Protein AF-A0AAJ0FFV6-F1 (afdb_monomer)

Radius of gyration: 34.94 Å; Cα contacts (8 Å, |Δi|>4): 307; chains: 1; bounding box: 52×128×94 Å

Nearest PDB structures (foldseek):
  6bt2-assembly1_A  TM=4.883E-01  e=3.337E+00  Homo sapiens
  6bt1-assembly1_A  TM=4.746E-01  e=3.337E+00  Homo sapiens
  3a57-assembly1_A  TM=1.902E-01  e=1.707E+00  Vibrio parahaemolyticus

Secondary structure (DSSP, 8-state):
---------PPPP-PPPTTSTTSS----------TT----PPPPPPP---------TT-----HHHHHHTT----PPP-----------------------------PPPPP--PPPPPPPPPTT-SSTT--SSEEEEEESSHHHHHHHHHHHHHTT-EEEEEEEEEEEEEEE------SSSS---EEEEEEE-SS---SSPPEEEEESPPTTSHHHHHHHTTSS-S-SSSSPPTTPPEEEEEEEEEEE-TTSTTSEEEEEEEEEE--HHHHHHHHHHHHT-

Solvent-accessible surface area (backbone atoms only — not comparable to full-atom values): 18927 Å² total; per-residue (Å²): 134,86,83,90,82,89,82,84,82,81,77,79,85,84,74,78,64,79,86,69,69,79,79,79,88,77,78,94,75,83,86,87,79,73,93,76,76,74,78,86,73,85,83,81,82,84,90,79,91,81,93,81,83,84,81,77,88,83,74,81,79,77,67,63,64,66,59,50,55,75,73,63,71,77,91,71,87,91,77,88,85,88,85,92,85,86,89,85,87,89,82,94,79,83,88,81,83,78,80,77,75,78,82,73,76,76,86,72,79,85,72,81,80,82,77,70,81,79,79,78,79,60,56,82,83,47,91,52,85,93,56,59,53,54,61,46,82,42,83,27,65,40,58,67,54,45,53,54,48,44,53,51,29,63,75,67,74,42,49,53,41,32,40,35,39,28,21,39,73,46,37,47,65,67,83,81,78,72,74,100,63,91,84,75,74,46,44,35,42,39,32,40,38,37,64,75,48,94,64,82,81,61,49,42,32,40,36,66,62,60,48,88,88,31,72,61,34,61,37,44,53,69,53,54,55,72,44,76,79,88,73,100,59,62,76,74,55,54,46,43,28,46,34,35,28,34,77,39,84,26,90,86,35,95,81,42,38,31,33,44,37,78,44,43,31,76,54,55,70,67,61,50,52,53,50,47,25,70,75,60,75,101

Structure (mmCIF, N/CA/C/O backbone):
data_AF-A0AAJ0FFV6-F1
#
_entry.id   AF-A0AAJ0FFV6-F1
#
loop_
_atom_site.group_PDB
_atom_site.id
_atom_site.type_symbol
_atom_site.label_atom_id
_atom_site.label_alt_id
_atom_site.label_comp_id
_atom_site.label_asym_id
_atom_site.label_entity_id
_atom_site.label_seq_id
_atom_site.pdbx_PDB_ins_code
_atom_site.Cartn_x
_atom_site.Cartn_y
_atom_site.Cartn_z
_atom_site.occupancy
_atom_site.B_iso_or_equiv
_atom_site.auth_seq_id
_atom_site.auth_comp_id
_atom_site.auth_asym_id
_atom_site.auth_atom_id
_atom_site.pdbx_PDB_model_num
ATOM 1 N N . MET A 1 1 ? -27.196 52.868 27.472 1.00 36.22 1 MET A N 1
ATOM 2 C CA . MET A 1 1 ? -27.791 53.551 26.305 1.00 36.22 1 MET A CA 1
ATOM 3 C C . MET A 1 1 ? -26.760 53.558 25.189 1.00 36.22 1 MET A C 1
ATOM 5 O O . MET A 1 1 ? -25.644 53.947 25.492 1.00 36.22 1 MET A O 1
ATOM 9 N N . ALA A 1 2 ? -27.173 53.157 23.976 1.00 36.78 2 ALA A N 1
ATOM 10 C CA . ALA A 1 2 ? -26.480 53.260 22.672 1.00 36.78 2 ALA A CA 1
ATOM 11 C C . ALA A 1 2 ? -25.144 52.478 22.535 1.00 36.78 2 ALA A C 1
ATOM 13 O O . ALA A 1 2 ? -24.255 52.661 23.351 1.00 36.78 2 ALA A O 1
ATOM 14 N N . ALA A 1 3 ? -24.971 51.464 21.674 1.00 41.91 3 ALA A N 1
ATOM 15 C CA . ALA A 1 3 ? -25.155 51.292 20.216 1.00 41.91 3 ALA A CA 1
ATOM 16 C C . ALA A 1 3 ? -23.869 51.565 19.399 1.00 41.91 3 ALA A C 1
ATOM 18 O O . ALA A 1 3 ? -23.240 52.597 19.605 1.00 41.91 3 ALA A O 1
ATOM 19 N N . LEU A 1 4 ? -23.619 50.670 18.419 1.00 40.38 4 LEU A N 1
ATOM 20 C CA . LEU A 1 4 ? -22.735 50.779 17.231 1.00 40.38 4 LEU A CA 1
ATOM 21 C C . LEU A 1 4 ? -21.218 50.582 17.510 1.00 40.38 4 LEU A C 1
ATOM 23 O O . LEU A 1 4 ? -20.704 51.109 18.483 1.00 40.38 4 LEU A O 1
ATOM 27 N N . LEU A 1 5 ? -20.423 49.809 16.751 1.00 43.31 5 LEU A N 1
ATOM 28 C CA . LEU A 1 5 ? -20.412 49.519 15.308 1.00 43.31 5 LEU A CA 1
ATOM 29 C C . LEU A 1 5 ? -19.838 48.119 14.987 1.00 43.31 5 LEU A C 1
ATOM 31 O O . LEU A 1 5 ? -18.858 47.689 15.595 1.00 43.31 5 LEU A O 1
ATOM 35 N N . ASP A 1 6 ? -20.418 47.485 13.965 1.00 46.28 6 ASP A N 1
ATOM 36 C CA . ASP A 1 6 ? -19.820 46.423 13.146 1.00 46.28 6 ASP A CA 1
ATOM 37 C C . ASP A 1 6 ? -18.570 46.939 12.416 1.00 46.28 6 ASP A C 1
ATOM 39 O O . ASP A 1 6 ? -18.591 48.024 11.831 1.00 46.28 6 ASP A O 1
ATOM 43 N N . ALA A 1 7 ? -17.509 46.130 12.378 1.00 45.22 7 ALA A N 1
ATOM 44 C CA . ALA A 1 7 ? -16.364 46.335 11.496 1.00 45.22 7 ALA A CA 1
ATOM 45 C C . ALA A 1 7 ? -16.270 45.160 10.514 1.00 45.22 7 ALA A C 1
ATOM 47 O O . ALA A 1 7 ? -15.667 44.124 10.796 1.00 45.22 7 ALA A O 1
ATOM 48 N N . VAL A 1 8 ? -16.891 45.342 9.349 1.00 46.97 8 VAL A N 1
ATOM 49 C CA . VAL A 1 8 ? -16.657 44.531 8.153 1.00 46.97 8 VAL A CA 1
ATOM 50 C C . VAL A 1 8 ? -15.272 44.894 7.622 1.00 46.97 8 VAL A C 1
ATOM 52 O O . VAL A 1 8 ? -15.046 46.011 7.163 1.00 46.97 8 VAL A O 1
ATOM 55 N N . VAL A 1 9 ? -14.328 43.959 7.707 1.00 47.91 9 VAL A N 1
ATOM 56 C CA . VAL A 1 9 ? -13.035 44.065 7.023 1.00 47.91 9 VAL A CA 1
ATOM 57 C C . VAL A 1 9 ? -13.236 43.583 5.589 1.00 47.91 9 VAL A C 1
ATOM 59 O O . VAL A 1 9 ? -13.283 42.384 5.318 1.00 47.91 9 VAL A O 1
ATOM 62 N N . GLU A 1 10 ? -13.404 44.536 4.680 1.00 44.56 10 GLU A N 1
ATOM 63 C CA . GLU A 1 10 ? -13.436 44.320 3.236 1.00 44.56 10 GLU A CA 1
ATOM 64 C C . GLU A 1 10 ? -12.000 44.096 2.731 1.00 44.56 10 GLU A C 1
ATOM 66 O O . GLU A 1 10 ? -11.121 44.945 2.894 1.00 44.56 10 GLU A O 1
ATOM 71 N N . ALA A 1 11 ? -11.734 42.911 2.177 1.00 54.72 11 ALA A N 1
ATOM 72 C CA . ALA A 1 11 ? -10.444 42.578 1.582 1.00 54.72 11 ALA A CA 1
ATOM 73 C C . ALA A 1 11 ? -10.334 43.196 0.172 1.00 54.72 11 ALA A C 1
ATOM 75 O O . ALA A 1 11 ? -11.304 43.141 -0.586 1.00 54.72 11 ALA A O 1
ATOM 76 N N . PRO A 1 12 ? -9.174 43.759 -0.216 1.00 58.06 12 PRO A N 1
ATOM 77 C CA . PRO A 1 12 ? -9.021 44.424 -1.507 1.00 58.06 12 PRO A CA 1
ATOM 78 C C . PRO A 1 12 ? -9.099 43.431 -2.683 1.00 58.06 12 PRO A C 1
ATOM 80 O O . PRO A 1 12 ? -8.710 42.267 -2.537 1.00 58.06 12 PRO A O 1
ATOM 83 N N . PRO A 1 13 ? -9.558 43.876 -3.870 1.00 55.75 13 PRO A N 1
ATOM 84 C CA . PRO A 1 13 ? -9.675 43.017 -5.040 1.00 55.75 13 PRO A CA 1
ATOM 85 C C . PRO A 1 13 ? -8.299 42.504 -5.484 1.00 55.75 13 PRO A C 1
ATOM 87 O O . PRO A 1 13 ? -7.373 43.271 -5.751 1.00 55.75 13 PRO A O 1
ATOM 90 N N . LEU A 1 14 ? -8.181 41.178 -5.571 1.00 58.81 14 LEU A N 1
ATOM 91 C CA . LEU A 1 14 ? -7.011 40.469 -6.083 1.00 58.81 14 LEU A CA 1
ATOM 92 C C . LEU A 1 14 ? -6.904 40.698 -7.595 1.00 58.81 14 LEU A C 1
ATOM 94 O O . LEU A 1 14 ? -7.506 39.978 -8.389 1.00 58.81 14 LEU A O 1
ATOM 98 N N . VAL A 1 15 ? -6.135 41.707 -7.999 1.00 67.62 15 VAL A N 1
ATOM 99 C CA . VAL A 1 15 ? -5.723 41.862 -9.398 1.00 67.62 15 VAL A CA 1
ATOM 100 C C . VAL A 1 15 ? -4.662 40.794 -9.696 1.00 67.62 15 VAL A C 1
ATOM 102 O O . VAL A 1 15 ? -3.647 40.745 -8.994 1.00 67.62 15 VAL A O 1
ATOM 105 N N . PRO A 1 16 ? -4.865 39.913 -10.693 1.00 64.06 16 PRO A N 1
ATOM 106 C CA . PRO A 1 16 ? -3.871 38.910 -11.041 1.00 64.06 16 PRO A CA 1
ATOM 107 C C . PRO A 1 16 ? -2.622 39.564 -11.662 1.00 64.06 16 PRO A C 1
ATOM 109 O O . PRO A 1 16 ? -2.721 40.603 -12.318 1.00 64.06 16 PRO A O 1
ATOM 112 N N . PRO A 1 17 ? -1.433 38.963 -11.475 1.00 54.38 17 PRO A N 1
ATOM 113 C CA . PRO A 1 17 ? -0.184 39.476 -12.030 1.00 54.38 17 PRO A CA 1
ATOM 114 C C . PRO A 1 17 ? -0.240 39.568 -13.564 1.00 54.38 17 PRO A C 1
ATOM 116 O O . PRO A 1 17 ? -0.868 38.746 -14.232 1.00 54.38 17 PRO A O 1
ATOM 119 N N . SER A 1 18 ? 0.463 40.551 -14.136 1.00 56.22 18 SER A N 1
ATOM 120 C CA . SER A 1 18 ? 0.471 40.887 -15.574 1.00 56.22 18 SER A CA 1
ATOM 121 C C . SER A 1 18 ? 0.926 39.755 -16.509 1.00 56.22 18 SER A C 1
ATOM 123 O O . SER A 1 18 ? 0.727 39.837 -17.720 1.00 56.22 18 SER A O 1
ATOM 125 N N . SER A 1 19 ? 1.471 38.667 -15.965 1.00 54.62 19 SER A N 1
ATOM 126 C CA . SER A 1 19 ? 1.752 37.418 -16.677 1.00 54.62 19 SER A CA 1
ATOM 127 C C . SER A 1 19 ? 0.495 36.623 -17.069 1.00 54.62 19 SER A C 1
ATOM 129 O O . SER A 1 19 ? 0.595 35.731 -17.906 1.00 54.62 19 SER A O 1
ATOM 131 N N . VAL A 1 20 ? -0.680 36.953 -16.516 1.00 51.28 20 VAL A N 1
ATOM 132 C CA . VAL A 1 20 ? -1.973 36.291 -16.794 1.00 51.28 20 VAL A CA 1
ATOM 133 C C . VAL A 1 20 ? -2.772 36.997 -17.904 1.00 51.28 20 VAL A C 1
ATOM 135 O O . VAL A 1 20 ? -3.642 36.389 -18.517 1.00 51.28 20 VAL A O 1
ATOM 138 N N . ILE A 1 21 ? -2.456 38.254 -18.237 1.00 52.81 21 ILE A N 1
ATOM 139 C CA . ILE A 1 21 ? -3.249 39.071 -19.184 1.00 52.81 21 ILE A CA 1
ATOM 140 C C . ILE A 1 21 ? -2.816 38.854 -20.651 1.00 52.81 21 ILE A C 1
ATOM 142 O O . ILE A 1 21 ? -3.415 39.393 -21.571 1.00 52.81 21 ILE A O 1
ATOM 146 N N . ARG A 1 22 ? -1.808 38.015 -20.924 1.00 52.00 22 ARG A N 1
ATOM 147 C CA . ARG A 1 22 ? -1.267 37.838 -22.288 1.00 52.00 22 ARG A CA 1
ATOM 148 C C . ARG A 1 22 ? -1.815 36.645 -23.079 1.00 52.00 22 ARG A C 1
ATOM 150 O O . ARG A 1 22 ? -1.206 36.263 -24.072 1.00 52.00 22 ARG A O 1
ATOM 157 N N . GLY A 1 23 ? -2.927 36.053 -22.642 1.00 49.34 23 GLY A N 1
ATOM 158 C CA . GLY A 1 23 ? -3.487 34.833 -23.244 1.00 49.34 23 GLY A CA 1
ATOM 159 C C . GLY A 1 23 ? -4.888 34.950 -23.847 1.00 49.34 23 GLY A C 1
ATOM 160 O O . GLY A 1 23 ? -5.379 33.960 -24.376 1.00 49.34 23 GLY A O 1
ATOM 161 N N . MET A 1 24 ? -5.536 36.112 -23.786 1.00 49.69 24 MET A N 1
ATOM 162 C CA . MET A 1 24 ? -6.860 36.319 -24.375 1.00 49.69 24 MET A CA 1
ATOM 163 C C . MET A 1 24 ? -6.853 37.638 -25.125 1.00 49.69 24 MET A C 1
ATOM 165 O O . MET A 1 24 ? -7.179 38.649 -24.532 1.00 49.69 24 MET A O 1
ATOM 169 N N . ASP A 1 25 ? -6.399 37.606 -26.375 1.00 50.00 25 ASP A N 1
ATOM 170 C CA . ASP A 1 25 ? -6.764 38.550 -27.440 1.00 50.00 25 ASP A CA 1
ATOM 171 C C . ASP A 1 25 ? -6.115 38.066 -28.742 1.00 50.00 25 ASP A C 1
ATOM 173 O O . ASP A 1 25 ? -5.165 38.656 -29.242 1.00 50.00 25 ASP A O 1
ATOM 177 N N . CYS A 1 26 ? -6.599 36.947 -29.281 1.00 45.81 26 CYS A N 1
ATOM 178 C CA . CYS A 1 26 ? -6.413 36.606 -30.691 1.00 45.81 26 CYS A CA 1
ATOM 179 C C . CYS A 1 26 ? -7.679 35.897 -31.159 1.00 45.81 26 CYS A C 1
ATOM 181 O O . CYS A 1 26 ? -7.970 34.771 -30.755 1.00 45.81 26 CYS A O 1
ATOM 183 N N . GLY A 1 27 ? -8.463 36.626 -31.947 1.00 41.72 27 GLY A N 1
ATOM 184 C CA . GLY A 1 27 ? -9.705 36.161 -32.529 1.00 41.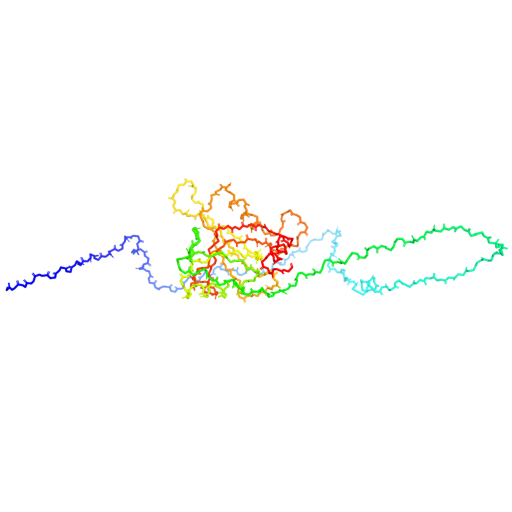72 27 GLY A CA 1
ATOM 185 C C . GLY A 1 27 ? -9.520 34.966 -33.459 1.00 41.72 27 GLY A C 1
ATOM 186 O O . GLY A 1 27 ? -8.443 34.700 -33.988 1.00 41.72 27 GLY A O 1
ATOM 187 N N . SER A 1 28 ? -10.640 34.275 -33.641 1.00 51.69 28 SER A N 1
ATOM 188 C CA . SER A 1 28 ? -10.910 33.314 -34.703 1.00 51.69 28 SER A CA 1
ATOM 189 C C . SER A 1 28 ? -10.296 33.751 -36.037 1.00 51.69 28 SER A C 1
ATOM 191 O O . SER A 1 28 ? -10.617 34.822 -36.552 1.00 51.69 28 SER A O 1
ATOM 193 N N . SER A 1 29 ? -9.445 32.914 -36.619 1.00 46.34 29 SER A N 1
ATOM 194 C CA . SER A 1 29 ? -9.204 32.907 -38.060 1.00 46.34 29 SER A CA 1
ATOM 195 C C . SER A 1 29 ? -8.995 31.469 -38.499 1.00 46.34 29 SER A C 1
ATOM 197 O O . SER A 1 29 ? -8.080 30.781 -38.045 1.00 46.34 29 SER A O 1
ATOM 199 N N . ASP A 1 30 ? -9.935 31.041 -39.328 1.00 53.69 30 ASP A N 1
ATOM 200 C CA . ASP A 1 30 ? -9.916 29.829 -40.119 1.00 53.69 30 ASP A CA 1
ATOM 201 C C . ASP A 1 30 ? -8.683 29.778 -41.043 1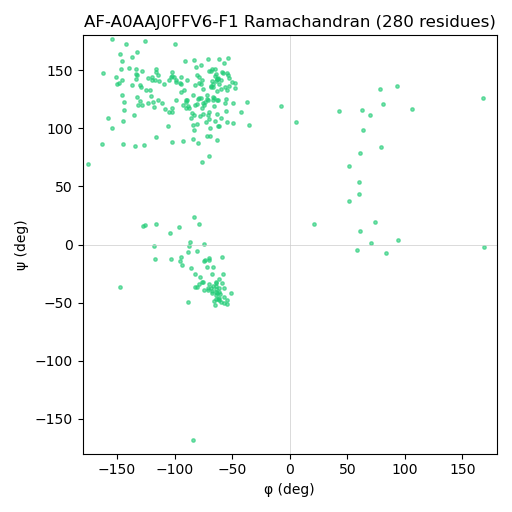.00 53.69 30 ASP A C 1
ATOM 203 O O . ASP A 1 30 ? -8.133 30.805 -41.435 1.00 53.69 30 ASP A O 1
ATOM 207 N N . GLU A 1 31 ? -8.310 28.552 -41.413 1.00 54.72 31 GLU A N 1
ATOM 208 C CA . GLU A 1 31 ? -7.547 28.202 -42.620 1.00 54.72 31 GLU A CA 1
ATOM 209 C C . GLU A 1 31 ? -6.107 28.725 -42.769 1.00 54.72 31 GLU A C 1
ATOM 211 O O . GLU A 1 31 ? -5.835 29.769 -43.356 1.00 54.72 31 GLU A O 1
ATOM 216 N N . ILE A 1 32 ? -5.143 27.861 -42.431 1.00 55.12 32 ILE A N 1
ATOM 217 C CA . ILE A 1 32 ? -3.887 27.772 -43.191 1.00 55.12 32 ILE A CA 1
ATOM 218 C C . ILE A 1 32 ? -3.700 26.308 -43.595 1.00 55.12 32 ILE A C 1
ATOM 220 O O . ILE A 1 32 ? -3.083 25.505 -42.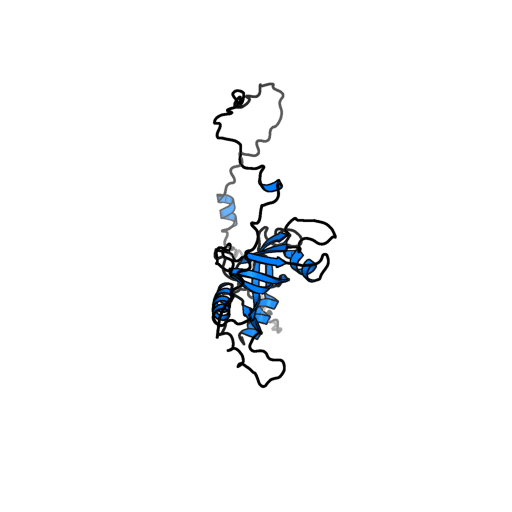897 1.00 55.12 32 ILE A O 1
ATOM 224 N N . PHE A 1 33 ? -4.317 25.958 -44.722 1.00 57.22 33 PHE A N 1
ATOM 225 C CA . PHE A 1 33 ? -4.048 24.737 -45.474 1.00 57.22 33 PHE A CA 1
ATOM 226 C C . PHE A 1 33 ? -2.780 24.970 -46.309 1.00 57.22 33 PHE A C 1
ATOM 228 O O . PHE A 1 33 ? -2.717 25.950 -47.049 1.00 57.22 33 PHE A O 1
ATOM 235 N N . ASP A 1 34 ? -1.767 24.109 -46.183 1.00 63.53 34 ASP A N 1
ATOM 236 C CA . ASP A 1 34 ? -0.539 24.185 -46.987 1.00 63.53 34 ASP A CA 1
ATOM 237 C C . ASP A 1 34 ? -0.760 23.497 -48.351 1.00 63.53 34 ASP A C 1
ATOM 239 O O . ASP A 1 34 ? -0.894 22.269 -48.405 1.00 63.53 34 ASP A O 1
ATOM 243 N N . PRO A 1 35 ? -0.796 24.242 -49.474 1.00 59.75 35 PRO A N 1
ATOM 244 C CA . PRO A 1 35 ? -1.038 23.674 -50.796 1.00 59.75 35 PRO A CA 1
ATOM 245 C C . PRO A 1 35 ? 0.168 22.908 -51.375 1.00 59.75 35 PRO A C 1
ATOM 247 O O . PRO A 1 35 ? 0.067 22.383 -52.483 1.00 59.75 35 PRO A O 1
ATOM 250 N N . ASN A 1 36 ? 1.302 22.813 -50.665 1.00 54.94 36 ASN A N 1
ATOM 251 C CA . ASN A 1 36 ? 2.505 22.117 -51.138 1.00 54.94 36 ASN A CA 1
ATOM 252 C C . ASN A 1 36 ? 2.753 20.745 -50.497 1.00 54.94 36 ASN A C 1
ATOM 254 O O . ASN A 1 36 ? 3.797 20.137 -50.757 1.00 54.94 36 ASN A O 1
ATOM 258 N N . LEU A 1 37 ? 1.797 20.195 -49.741 1.00 56.31 37 LEU A N 1
ATOM 259 C CA . LEU A 1 37 ? 1.839 18.798 -49.300 1.00 56.31 37 LEU A CA 1
ATOM 260 C C . LEU A 1 37 ? 1.600 17.854 -50.491 1.00 56.31 37 LEU A C 1
ATOM 262 O O . LEU A 1 37 ? 0.530 17.279 -50.683 1.00 56.31 37 LEU A O 1
ATOM 266 N N . ARG A 1 38 ? 2.631 17.694 -51.327 1.00 51.81 38 ARG A N 1
ATOM 267 C CA . ARG A 1 38 ? 2.700 16.655 -52.353 1.00 51.81 38 ARG A CA 1
ATOM 268 C C . ARG A 1 38 ? 2.733 15.298 -51.656 1.00 51.81 38 ARG A C 1
ATOM 270 O O . ARG A 1 38 ? 3.750 14.917 -51.083 1.00 51.81 38 ARG A O 1
ATOM 277 N N . GLY A 1 39 ? 1.617 14.576 -51.720 1.00 45.47 39 GLY A N 1
ATOM 278 C CA . GLY A 1 39 ? 1.532 13.188 -51.280 1.00 45.47 39 GLY A CA 1
ATOM 279 C C . GLY A 1 39 ? 2.580 12.325 -51.985 1.00 45.47 39 GLY A C 1
ATOM 280 O O . GLY A 1 39 ? 2.662 12.298 -53.214 1.00 45.47 39 GLY A O 1
ATOM 281 N N . SER A 1 40 ? 3.399 11.624 -51.209 1.00 44.91 40 SER A N 1
ATOM 282 C CA . SER A 1 40 ? 4.353 10.642 -51.711 1.00 44.91 40 SER A CA 1
ATOM 283 C C . SER A 1 40 ? 3.592 9.418 -52.229 1.00 44.91 40 SER A C 1
ATOM 285 O O . SER A 1 40 ? 3.047 8.635 -51.458 1.00 44.91 40 SER A O 1
ATOM 287 N N . SER A 1 41 ? 3.556 9.253 -53.552 1.00 48.56 41 SER A N 1
ATOM 288 C CA . SER A 1 41 ? 3.223 7.978 -54.200 1.00 48.56 41 SER A CA 1
ATOM 289 C C . SER A 1 41 ? 4.455 7.058 -54.229 1.00 48.56 41 SER A C 1
ATOM 291 O O . SER A 1 41 ? 5.584 7.556 -54.216 1.00 48.56 41 SER A O 1
ATOM 293 N N . PRO A 1 42 ? 4.269 5.726 -54.244 1.00 43.25 42 PRO A N 1
ATOM 294 C CA . PRO A 1 42 ? 5.338 4.767 -53.990 1.00 43.25 42 PRO A CA 1
ATOM 295 C C . PRO A 1 42 ? 6.324 4.714 -55.162 1.00 43.25 42 PRO A C 1
ATOM 297 O O . PRO A 1 42 ? 5.936 4.552 -56.321 1.00 43.25 42 PRO A O 1
ATOM 300 N N . ASN A 1 43 ? 7.613 4.847 -54.851 1.00 36.09 43 ASN A N 1
ATOM 301 C CA . ASN A 1 43 ? 8.689 4.742 -55.829 1.00 36.09 43 ASN A CA 1
ATOM 302 C C . ASN A 1 43 ? 8.758 3.316 -56.394 1.00 36.09 43 ASN A C 1
ATOM 304 O O . ASN A 1 43 ? 9.020 2.359 -55.668 1.00 36.09 43 ASN A O 1
ATOM 308 N N . LYS A 1 44 ? 8.565 3.196 -57.710 1.00 42.03 44 LYS A N 1
ATOM 309 C CA . LYS A 1 44 ? 9.009 2.049 -58.507 1.00 42.03 44 LYS A CA 1
ATOM 310 C C . LYS A 1 44 ? 10.522 2.160 -58.704 1.00 42.03 44 LYS A C 1
ATOM 312 O O . LYS A 1 44 ? 10.995 3.149 -59.260 1.00 42.03 44 LYS A O 1
ATOM 317 N N . SER A 1 45 ? 11.265 1.152 -58.267 1.00 44.56 45 SER A N 1
ATOM 318 C CA . SER A 1 45 ? 12.704 1.028 -58.519 1.00 44.56 45 SER A CA 1
ATOM 319 C C . SER A 1 45 ? 12.967 0.564 -59.960 1.00 44.56 45 SER A C 1
ATOM 321 O O . SER A 1 45 ? 12.227 -0.289 -60.456 1.00 44.56 45 SER A O 1
ATOM 323 N N . PRO A 1 46 ? 14.009 1.074 -60.638 1.00 44.75 46 PRO A N 1
ATOM 324 C CA . PRO A 1 46 ? 14.400 0.609 -61.960 1.00 44.75 46 PRO A CA 1
ATOM 325 C C . PRO A 1 46 ? 15.232 -0.676 -61.885 1.00 44.75 46 PRO A C 1
ATOM 327 O O . PRO A 1 46 ? 16.032 -0.891 -60.976 1.00 44.75 46 PRO A O 1
ATOM 330 N N . THR A 1 47 ? 15.035 -1.511 -62.897 1.00 37.53 47 THR A N 1
ATOM 331 C CA . THR A 1 47 ? 15.759 -2.745 -63.182 1.00 37.53 47 THR A CA 1
ATOM 332 C C . THR A 1 47 ? 17.179 -2.437 -63.668 1.00 37.53 47 THR A C 1
ATOM 334 O O . THR A 1 47 ? 17.353 -1.764 -64.683 1.00 37.53 47 THR A O 1
ATOM 337 N N . SER A 1 48 ? 18.194 -2.995 -63.012 1.00 37.41 48 SER A N 1
ATOM 338 C CA . SER A 1 48 ? 19.487 -3.297 -63.634 1.00 37.41 48 SER A CA 1
ATOM 339 C C . SER A 1 48 ? 20.031 -4.602 -63.054 1.00 37.41 48 SER A C 1
ATOM 341 O O . SER A 1 48 ? 20.131 -4.797 -61.845 1.00 37.41 48 SER A O 1
ATOM 343 N N . ALA A 1 49 ? 20.278 -5.545 -63.957 1.00 39.47 49 ALA A N 1
ATOM 344 C CA . ALA A 1 49 ? 20.687 -6.907 -63.671 1.00 39.47 49 ALA A CA 1
ATOM 345 C C . ALA A 1 49 ? 22.160 -6.973 -63.254 1.00 39.47 49 ALA A C 1
ATOM 347 O O . ALA A 1 49 ? 22.996 -6.414 -63.955 1.00 39.47 49 ALA A O 1
ATOM 348 N N . LEU A 1 50 ? 22.448 -7.711 -62.174 1.00 37.88 50 LEU A N 1
ATOM 349 C CA . LEU A 1 50 ? 23.6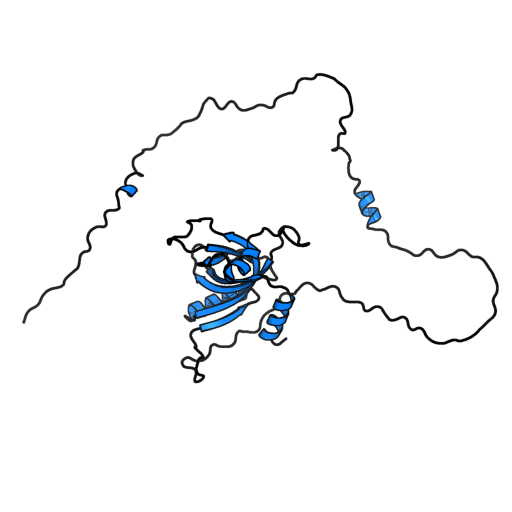64 -8.509 -61.950 1.00 37.88 50 LEU A CA 1
ATOM 350 C C . LEU A 1 50 ? 23.402 -9.519 -60.804 1.00 37.88 50 LEU A C 1
ATOM 352 O O . LEU A 1 50 ? 23.578 -9.249 -59.625 1.00 37.88 50 LEU A O 1
ATOM 356 N N . GLN A 1 51 ? 22.859 -10.663 -61.211 1.00 40.69 51 GLN A N 1
ATOM 357 C CA . GLN A 1 51 ? 23.052 -12.040 -60.733 1.00 40.69 51 GLN A CA 1
ATOM 358 C C . GLN A 1 51 ? 23.943 -12.281 -59.483 1.00 40.69 51 GLN A C 1
ATOM 360 O O . GLN A 1 51 ? 25.165 -12.297 -59.600 1.00 40.69 51 GLN A O 1
ATOM 365 N N . ASN A 1 52 ? 23.341 -12.579 -58.318 1.00 37.66 52 ASN A N 1
ATOM 366 C CA . ASN A 1 52 ? 23.403 -13.901 -57.651 1.00 37.66 52 ASN A CA 1
ATOM 367 C C . ASN A 1 52 ? 22.874 -13.889 -56.196 1.00 37.66 52 ASN A C 1
ATOM 369 O O . ASN A 1 52 ? 23.374 -13.160 -55.349 1.00 37.66 52 ASN A O 1
ATOM 373 N N . GLN A 1 53 ? 21.920 -14.798 -55.951 1.00 43.66 53 GLN A N 1
ATOM 374 C CA . GLN A 1 53 ? 21.435 -15.340 -54.669 1.00 43.66 53 GLN A CA 1
ATOM 375 C C . GLN A 1 53 ? 20.826 -14.350 -53.665 1.00 43.66 53 GLN A C 1
ATOM 377 O O . GLN A 1 53 ? 21.417 -14.010 -52.644 1.00 43.66 53 GLN A O 1
ATOM 382 N N . ASN A 1 54 ? 19.572 -13.976 -53.927 1.00 39.28 54 ASN A N 1
ATOM 383 C CA . ASN A 1 54 ? 18.656 -13.543 -52.879 1.00 39.28 54 ASN A CA 1
ATOM 384 C C . ASN A 1 54 ? 18.004 -14.811 -52.302 1.00 39.28 54 ASN A C 1
ATOM 386 O O . ASN A 1 54 ? 17.257 -15.485 -53.008 1.00 39.28 54 ASN A O 1
ATOM 390 N N . VAL A 1 55 ? 18.361 -15.184 -51.073 1.00 51.38 55 VAL A N 1
ATOM 391 C CA . VAL A 1 55 ? 17.619 -16.184 -50.294 1.00 51.38 55 VAL A CA 1
ATOM 392 C C . VAL A 1 55 ? 16.330 -15.508 -49.848 1.00 51.38 55 VAL A C 1
ATOM 394 O O . VAL A 1 55 ? 16.352 -14.622 -48.994 1.00 51.38 55 VAL A O 1
ATOM 397 N N . ASP A 1 56 ? 15.233 -15.880 -50.495 1.00 48.97 56 ASP A N 1
ATOM 398 C CA . ASP A 1 56 ? 13.883 -15.478 -50.122 1.00 48.97 56 ASP A CA 1
ATOM 399 C C . ASP A 1 56 ? 13.512 -16.237 -48.838 1.00 48.97 56 ASP A C 1
ATOM 401 O O . ASP A 1 56 ? 13.145 -17.407 -48.867 1.00 48.97 56 ASP A O 1
ATOM 405 N N . LEU A 1 57 ? 13.741 -15.615 -47.679 1.00 56.25 57 LEU A N 1
ATOM 406 C CA . LEU A 1 57 ? 13.549 -16.222 -46.351 1.00 56.25 57 LEU A CA 1
ATOM 407 C C . LEU A 1 57 ? 12.088 -16.153 -45.867 1.00 56.25 57 LEU A C 1
ATOM 409 O O . LEU A 1 57 ? 11.848 -16.139 -44.660 1.00 56.25 57 LEU A O 1
ATOM 413 N N . LEU A 1 58 ? 11.117 -16.036 -46.777 1.00 51.38 58 LEU A N 1
ATOM 414 C CA . LEU A 1 58 ? 9.706 -15.826 -46.433 1.00 51.38 58 LEU A CA 1
ATOM 415 C C . LEU A 1 58 ? 8.730 -16.815 -47.085 1.00 51.38 58 LEU A C 1
ATOM 417 O O . LEU A 1 58 ? 7.533 -16.565 -47.014 1.00 51.38 58 LEU A O 1
ATOM 421 N N . ASP A 1 59 ? 9.216 -17.944 -47.611 1.00 56.16 59 ASP A N 1
ATOM 422 C CA . ASP A 1 59 ? 8.368 -18.973 -48.243 1.00 56.16 59 ASP A CA 1
ATOM 423 C C . ASP A 1 59 ? 8.560 -20.392 -47.655 1.00 56.16 59 ASP A C 1
ATOM 425 O O . ASP A 1 59 ? 8.156 -21.380 -48.266 1.00 56.16 59 ASP A O 1
ATOM 429 N N . GLU A 1 60 ? 9.157 -20.543 -46.466 1.00 59.03 60 GLU A N 1
ATOM 430 C CA . GLU A 1 60 ? 9.065 -21.820 -45.741 1.00 59.03 60 GLU A CA 1
ATOM 431 C C . GLU A 1 60 ? 7.758 -21.844 -44.946 1.00 59.03 60 GLU A C 1
ATOM 433 O O . GLU A 1 60 ? 7.681 -21.382 -43.803 1.00 59.03 60 GLU A O 1
ATOM 438 N N . ASP A 1 61 ? 6.712 -22.370 -45.582 1.00 59.84 61 ASP A N 1
ATOM 439 C CA . ASP A 1 61 ? 5.526 -22.851 -44.887 1.00 59.84 61 ASP A CA 1
ATOM 440 C C . ASP A 1 61 ? 5.981 -23.864 -43.827 1.00 59.84 61 ASP A C 1
ATOM 442 O O . ASP A 1 61 ? 6.398 -24.980 -44.133 1.00 59.84 61 ASP A O 1
ATOM 446 N N . VAL A 1 62 ? 5.957 -23.443 -42.561 1.00 65.25 62 VAL A N 1
ATOM 447 C CA . VAL A 1 62 ? 6.203 -24.328 -41.421 1.00 65.25 62 VAL A CA 1
ATOM 448 C C . VAL A 1 62 ? 5.093 -25.372 -41.413 1.00 65.25 62 VAL A C 1
ATOM 450 O O . VAL A 1 62 ? 3.932 -25.033 -41.167 1.00 65.25 62 VAL A O 1
ATOM 453 N N . ASP A 1 63 ? 5.453 -26.626 -41.679 1.00 69.25 63 ASP A N 1
ATOM 454 C CA . ASP A 1 63 ? 4.540 -27.757 -41.570 1.00 69.25 63 ASP A CA 1
ATOM 455 C C . ASP A 1 63 ? 4.217 -28.001 -40.087 1.00 69.25 63 ASP A C 1
ATOM 457 O O . ASP A 1 63 ? 5.012 -28.540 -39.312 1.00 69.25 63 ASP A O 1
ATOM 461 N N . TRP A 1 64 ? 3.051 -27.517 -39.659 1.00 67.94 64 TRP A N 1
ATOM 462 C CA . TRP A 1 64 ? 2.578 -27.677 -38.286 1.00 67.94 64 TRP A CA 1
ATOM 463 C C . TRP A 1 64 ? 2.118 -29.109 -37.985 1.00 67.94 64 TRP A C 1
ATOM 465 O O . TRP A 1 64 ? 1.971 -29.435 -36.804 1.00 67.94 64 TRP A O 1
ATOM 475 N N . ASP A 1 65 ? 1.935 -29.960 -39.000 1.00 69.06 65 ASP A N 1
ATOM 476 C CA . ASP A 1 65 ? 1.529 -31.352 -38.807 1.00 69.06 65 ASP A CA 1
ATOM 477 C C . ASP A 1 65 ? 2.713 -32.188 -38.269 1.00 69.06 65 ASP A C 1
ATOM 479 O O . ASP A 1 65 ? 2.548 -32.920 -37.292 1.00 69.06 65 ASP A O 1
ATOM 483 N N . GLU A 1 66 ? 3.945 -31.959 -38.750 1.00 65.88 66 GLU A N 1
ATOM 484 C CA . GLU A 1 66 ? 5.168 -32.606 -38.222 1.00 65.88 66 GLU A CA 1
ATOM 485 C C . GLU A 1 66 ? 5.462 -32.211 -36.757 1.00 65.88 66 GLU A C 1
ATOM 487 O O . GLU A 1 66 ? 5.945 -33.008 -35.943 1.00 65.88 66 GLU A O 1
ATOM 492 N N . VAL A 1 67 ? 5.130 -30.975 -36.374 1.00 66.19 67 VAL A N 1
ATOM 493 C CA . VAL A 1 67 ? 5.280 -30.495 -34.990 1.00 66.19 67 VAL A CA 1
ATOM 494 C C . VAL A 1 67 ? 4.265 -31.164 -34.058 1.00 66.19 67 VAL A C 1
ATOM 496 O O . VAL A 1 67 ? 4.583 -31.429 -32.897 1.00 66.19 67 VAL A O 1
ATOM 499 N N . MET A 1 68 ? 3.058 -31.458 -34.547 1.00 69.06 68 MET A N 1
ATOM 500 C CA . MET A 1 68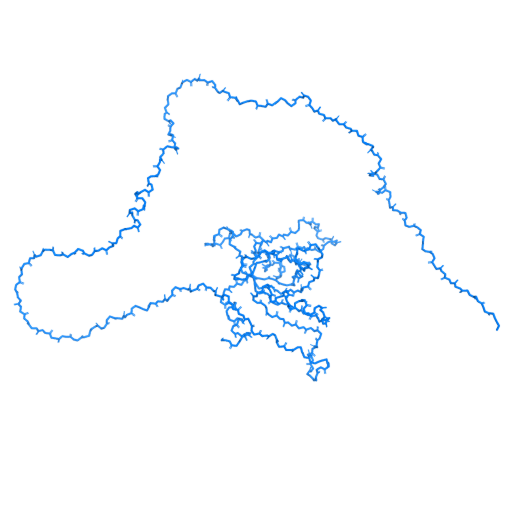 ? 2.023 -32.134 -33.762 1.00 69.06 68 MET A CA 1
ATOM 501 C C . MET A 1 68 ? 2.284 -33.636 -33.614 1.00 69.06 68 MET A C 1
ATOM 503 O O . MET A 1 68 ? 2.007 -34.178 -32.540 1.00 69.06 68 MET A O 1
ATOM 507 N N . ASP A 1 69 ? 2.898 -34.279 -34.609 1.00 63.69 69 ASP A N 1
ATOM 508 C CA . ASP A 1 69 ? 3.277 -35.696 -34.537 1.00 63.69 69 ASP A CA 1
ATOM 509 C C . ASP A 1 69 ? 4.371 -35.953 -33.482 1.00 63.69 69 ASP A C 1
ATOM 511 O O . ASP A 1 69 ? 4.293 -36.920 -32.725 1.00 63.69 69 ASP A O 1
ATOM 515 N N . ASN A 1 70 ? 5.316 -35.023 -33.302 1.00 58.28 70 ASN A N 1
ATOM 516 C CA . ASN A 1 70 ? 6.355 -35.120 -32.262 1.00 58.28 70 ASN A CA 1
ATOM 517 C C . ASN A 1 70 ? 5.855 -34.835 -30.828 1.00 58.28 70 ASN A C 1
ATOM 519 O O . ASN A 1 70 ? 6.555 -35.111 -29.852 1.00 58.28 70 ASN A O 1
ATOM 523 N N . VAL A 1 71 ? 4.660 -34.255 -30.672 1.00 58.88 71 VAL A N 1
ATOM 524 C CA . VAL A 1 71 ? 4.048 -33.954 -29.361 1.00 58.88 71 VAL A CA 1
ATOM 525 C C . VAL A 1 71 ? 3.089 -35.068 -28.918 1.00 58.88 71 VAL A C 1
ATOM 527 O O . VAL A 1 71 ? 2.720 -35.136 -27.743 1.00 58.88 71 VAL A O 1
ATOM 530 N N . LEU A 1 72 ? 2.713 -35.967 -29.832 1.00 49.25 72 LEU A N 1
ATOM 531 C CA . LEU A 1 72 ? 1.704 -37.001 -29.617 1.00 49.25 72 LEU A CA 1
ATOM 532 C C . LEU A 1 72 ? 2.237 -38.436 -29.694 1.00 49.25 72 LEU A C 1
ATOM 534 O O . LEU A 1 72 ? 1.416 -39.342 -29.780 1.00 49.25 72 LEU A O 1
ATOM 538 N N . GLU A 1 73 ? 3.545 -38.688 -29.586 1.00 44.59 73 GLU A N 1
ATOM 539 C CA . GLU A 1 73 ? 4.035 -40.064 -29.420 1.00 44.59 73 GLU A CA 1
ATOM 540 C C . GLU A 1 73 ? 3.787 -40.590 -27.989 1.00 44.59 73 GLU A C 1
ATOM 542 O O . GLU A 1 73 ? 4.426 -40.138 -27.029 1.00 44.59 73 GLU A O 1
ATOM 547 N N . PRO A 1 74 ? 2.895 -41.582 -27.790 1.00 44.25 74 PRO A N 1
ATOM 548 C CA . PRO A 1 74 ? 2.902 -42.380 -26.580 1.00 44.25 74 PRO A CA 1
ATOM 549 C C . PRO A 1 74 ? 4.083 -43.355 -26.640 1.00 44.25 74 PRO A C 1
ATOM 551 O O . PRO A 1 74 ? 4.141 -44.228 -27.503 1.00 44.25 74 PRO A O 1
ATOM 554 N N . VAL A 1 75 ? 4.999 -43.254 -25.675 1.00 45.91 75 VAL A N 1
ATOM 555 C CA . VAL A 1 75 ? 6.006 -44.293 -25.427 1.00 45.91 75 VAL A CA 1
ATOM 556 C C . VAL A 1 75 ? 5.275 -45.581 -25.040 1.00 45.91 75 VAL A C 1
ATOM 558 O O . VAL A 1 75 ? 4.809 -45.730 -23.909 1.00 45.91 75 VAL A O 1
ATOM 561 N N . ALA A 1 76 ? 5.159 -46.506 -25.989 1.00 41.12 76 ALA A N 1
ATOM 562 C CA . ALA A 1 76 ? 4.782 -47.889 -25.740 1.00 41.12 76 ALA A CA 1
ATOM 563 C C . ALA A 1 76 ? 6.046 -48.774 -25.748 1.00 41.12 76 ALA A C 1
ATOM 565 O O . ALA A 1 76 ? 6.982 -48.494 -26.498 1.00 41.12 76 ALA A O 1
ATOM 566 N N . PRO A 1 77 ? 6.105 -49.816 -24.902 1.00 45.44 77 PRO A N 1
ATOM 567 C CA . PRO A 1 77 ? 7.298 -50.633 -24.729 1.00 45.44 77 PRO A CA 1
ATOM 568 C C . PRO A 1 77 ? 7.366 -51.718 -25.811 1.00 45.44 77 PRO A C 1
ATOM 570 O O . PRO A 1 77 ? 6.408 -52.468 -25.998 1.00 45.44 77 PRO A O 1
ATOM 573 N N . GLU A 1 78 ? 8.498 -51.830 -26.504 1.00 34.09 78 GLU A N 1
ATOM 574 C CA . GLU A 1 78 ? 8.757 -52.971 -27.382 1.00 34.09 78 GLU A CA 1
ATOM 575 C C . GLU A 1 78 ? 9.268 -54.161 -26.565 1.00 34.09 78 GLU A C 1
ATOM 577 O O . GLU A 1 78 ? 10.312 -54.094 -25.915 1.00 34.09 78 GLU A O 1
ATOM 582 N N . ASP A 1 79 ? 8.513 -55.259 -26.624 1.00 34.88 79 ASP A N 1
ATOM 583 C CA . ASP A 1 79 ? 8.866 -56.558 -26.068 1.00 34.88 79 ASP A CA 1
ATOM 584 C C . ASP A 1 79 ? 9.061 -57.587 -27.196 1.00 34.88 79 ASP A C 1
ATOM 586 O O . ASP A 1 79 ? 8.232 -57.705 -28.097 1.00 34.88 79 ASP A O 1
ATOM 590 N N . SER A 1 80 ? 10.086 -58.428 -27.000 1.00 34.16 80 SER A N 1
ATOM 591 C CA . SER A 1 80 ? 10.302 -59.782 -27.554 1.00 34.16 80 SER A CA 1
ATOM 592 C C . SER A 1 80 ? 10.864 -59.934 -28.977 1.00 34.16 80 SER A C 1
ATOM 594 O O . SER A 1 80 ? 10.181 -59.585 -29.924 1.00 34.16 80 SER A O 1
ATOM 596 N N . ILE A 1 81 ? 12.029 -60.610 -29.127 1.00 35.00 81 ILE A N 1
ATOM 597 C CA . ILE A 1 81 ? 12.169 -62.009 -29.631 1.00 35.00 81 ILE A CA 1
ATOM 598 C C . ILE A 1 81 ? 13.516 -62.648 -29.171 1.00 35.00 81 ILE A C 1
ATOM 600 O O . ILE A 1 81 ? 14.588 -62.317 -29.660 1.00 35.00 81 ILE A O 1
ATOM 604 N N . ILE A 1 82 ? 13.407 -63.607 -28.238 1.00 33.19 82 ILE A N 1
ATOM 605 C CA . ILE A 1 82 ? 14.013 -64.963 -28.152 1.00 33.19 82 ILE A CA 1
ATOM 606 C C . ILE A 1 82 ? 15.505 -65.174 -28.520 1.00 33.19 82 ILE A C 1
ATOM 608 O O . ILE A 1 82 ? 15.874 -65.247 -29.687 1.00 33.19 82 ILE A O 1
ATOM 612 N N . SER A 1 83 ? 16.310 -65.565 -27.519 1.00 32.47 83 SER A N 1
ATOM 613 C CA . SER A 1 83 ? 17.309 -66.635 -27.686 1.00 32.47 83 SER A CA 1
ATOM 614 C C . SER A 1 83 ? 17.469 -67.458 -26.402 1.00 32.47 83 SER A C 1
ATOM 616 O O . SER A 1 83 ? 17.607 -66.945 -25.295 1.00 32.47 83 SER A O 1
ATOM 618 N N . SER A 1 84 ? 17.369 -68.767 -26.589 1.00 33.44 84 SER A N 1
ATOM 619 C CA . SER A 1 84 ? 17.356 -69.867 -25.628 1.00 33.44 84 SER A CA 1
ATOM 620 C C . SER A 1 84 ? 18.691 -70.089 -24.917 1.00 33.44 84 SER A C 1
ATOM 622 O O . SER A 1 84 ? 19.670 -70.213 -25.629 1.00 33.44 84 SER A O 1
ATOM 624 N N . HIS A 1 85 ? 18.712 -70.311 -23.591 1.00 35.69 85 HIS A N 1
ATOM 625 C CA . HIS A 1 85 ? 19.521 -71.346 -22.908 1.00 35.69 85 HIS A CA 1
ATOM 626 C C . HIS A 1 85 ? 18.989 -71.625 -21.475 1.00 35.69 85 HIS A C 1
ATOM 628 O O . HIS A 1 85 ? 18.406 -70.768 -20.822 1.00 35.69 85 HIS A O 1
ATOM 634 N N . LYS A 1 86 ? 19.134 -72.885 -21.044 1.00 38.09 86 LYS A N 1
ATOM 635 C CA . LYS A 1 86 ? 18.492 -73.617 -19.923 1.00 38.09 86 LYS A CA 1
ATOM 636 C C . LYS A 1 86 ? 19.182 -73.372 -18.543 1.00 38.09 86 LYS A C 1
ATOM 638 O O . LYS A 1 86 ? 20.356 -73.014 -18.554 1.00 38.09 86 LYS A O 1
ATOM 643 N N . PRO A 1 87 ? 18.522 -73.590 -17.372 1.00 41.75 87 PRO A N 1
ATOM 644 C CA . PRO A 1 87 ? 18.936 -73.039 -16.067 1.00 41.75 87 PRO A CA 1
ATOM 645 C C . PRO A 1 87 ? 19.712 -74.022 -15.162 1.00 41.75 87 PRO A C 1
ATOM 647 O O . PRO A 1 87 ? 19.724 -75.228 -15.427 1.00 41.75 87 PRO A O 1
ATOM 650 N N . PRO A 1 88 ? 20.253 -73.531 -14.028 1.00 37.38 88 PRO A N 1
ATOM 651 C CA . PRO A 1 88 ? 20.030 -74.206 -12.742 1.00 37.38 88 PRO A CA 1
ATOM 652 C C . PRO A 1 88 ? 19.643 -73.246 -11.587 1.00 37.38 88 PRO A C 1
ATOM 654 O O . PRO A 1 88 ? 19.998 -72.072 -11.577 1.00 37.38 88 PRO A O 1
ATOM 657 N N . ALA A 1 89 ? 18.878 -73.771 -10.623 1.00 40.47 89 ALA A N 1
ATOM 658 C CA . ALA A 1 89 ? 18.292 -73.083 -9.458 1.00 40.47 89 ALA A CA 1
ATOM 659 C C . ALA A 1 89 ? 19.268 -72.970 -8.244 1.00 40.47 89 ALA A C 1
ATOM 661 O O . ALA A 1 89 ? 20.435 -73.331 -8.378 1.00 40.47 89 ALA A O 1
ATOM 662 N N . PRO A 1 90 ? 18.817 -72.584 -7.028 1.00 44.69 90 PRO A N 1
ATOM 663 C CA . PRO A 1 90 ? 18.631 -71.219 -6.528 1.00 44.69 90 PRO A CA 1
ATOM 664 C C . PRO A 1 90 ? 19.561 -70.893 -5.332 1.00 44.69 90 PRO A C 1
ATOM 666 O O . PRO A 1 90 ? 19.862 -71.760 -4.514 1.00 44.69 90 PRO A O 1
ATOM 669 N N . VAL A 1 91 ? 19.943 -69.624 -5.152 1.00 46.41 91 VAL A N 1
ATOM 670 C CA . VAL A 1 91 ? 20.578 -69.136 -3.908 1.00 46.41 91 VAL A CA 1
ATOM 671 C C . VAL A 1 91 ? 19.816 -67.894 -3.428 1.00 46.41 91 VAL A C 1
ATOM 673 O O . VAL A 1 91 ? 19.749 -66.925 -4.182 1.00 46.41 91 VAL A O 1
ATOM 676 N N . PRO A 1 92 ? 19.218 -67.882 -2.220 1.00 46.66 92 PRO A N 1
ATOM 677 C CA . PRO A 1 92 ? 18.566 -66.693 -1.688 1.00 46.66 92 PRO A CA 1
ATOM 678 C C . PRO A 1 92 ? 19.589 -65.824 -0.945 1.00 46.66 92 PRO A C 1
ATOM 680 O O . PRO A 1 92 ? 20.153 -66.248 0.063 1.00 46.66 92 PRO A O 1
ATOM 683 N N . LEU A 1 93 ? 19.806 -64.598 -1.427 1.00 40.41 93 LEU A N 1
ATOM 684 C CA . LEU A 1 93 ? 20.484 -63.530 -0.687 1.00 40.41 93 LEU A CA 1
ATOM 685 C C . LEU A 1 93 ? 19.529 -62.335 -0.511 1.00 40.41 93 LEU A C 1
ATOM 687 O O . LEU A 1 93 ? 18.732 -62.066 -1.413 1.00 40.41 93 LEU A O 1
ATOM 691 N N . PRO A 1 94 ? 19.556 -61.656 0.652 1.00 45.72 94 PRO A N 1
ATOM 692 C CA . PRO A 1 94 ? 18.517 -60.720 1.056 1.00 45.72 94 PRO A CA 1
ATOM 693 C C . PRO A 1 94 ? 18.799 -59.275 0.619 1.00 45.72 94 PRO A C 1
ATOM 695 O O . PRO A 1 94 ? 19.947 -58.865 0.482 1.00 45.72 94 PRO A O 1
ATOM 698 N N . ALA A 1 95 ? 17.707 -58.508 0.559 1.00 44.16 95 ALA A N 1
ATOM 699 C CA . ALA A 1 95 ? 17.617 -57.049 0.630 1.00 44.16 95 ALA A CA 1
ATOM 700 C C . ALA A 1 95 ? 18.150 -56.231 -0.559 1.00 44.16 95 ALA A C 1
ATOM 702 O O . ALA A 1 95 ? 19.346 -56.037 -0.734 1.00 44.16 95 ALA A O 1
ATOM 703 N N . THR A 1 96 ? 17.223 -55.594 -1.275 1.00 39.50 96 THR A N 1
ATOM 704 C CA . THR A 1 96 ? 17.298 -54.162 -1.604 1.00 39.50 96 THR A CA 1
ATOM 705 C C . THR A 1 96 ? 15.865 -53.696 -1.834 1.00 39.50 96 THR A C 1
ATOM 707 O O . THR A 1 96 ? 15.281 -53.967 -2.880 1.00 39.50 96 THR A O 1
ATOM 710 N N . GLU A 1 97 ? 15.265 -53.052 -0.833 1.00 44.19 97 GLU A N 1
ATOM 711 C CA . GLU A 1 97 ? 14.061 -52.263 -1.077 1.00 44.19 97 GLU A CA 1
ATOM 712 C C . GLU A 1 97 ? 14.450 -51.065 -1.953 1.00 44.19 97 GLU A C 1
ATOM 714 O O . GLU A 1 97 ? 15.363 -50.319 -1.581 1.00 44.19 97 GLU A O 1
ATOM 719 N N . PRO A 1 98 ? 13.817 -50.856 -3.1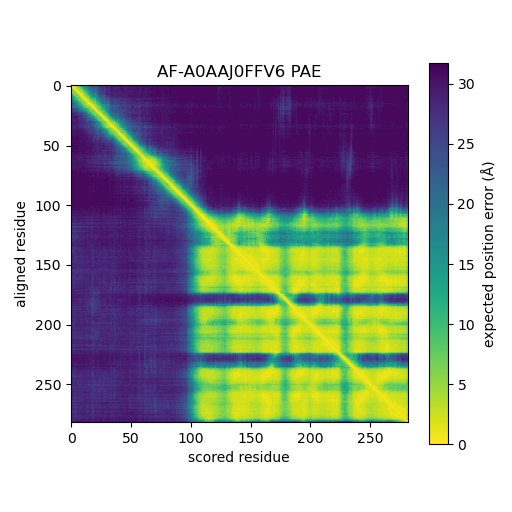18 1.00 39.78 98 PRO A N 1
ATOM 720 C CA . PRO A 1 98 ? 13.999 -49.618 -3.845 1.00 39.78 98 PRO A CA 1
ATOM 721 C C . PRO A 1 98 ? 13.313 -48.502 -3.056 1.00 39.78 98 PRO A C 1
ATOM 723 O O . PRO A 1 98 ? 12.093 -48.481 -2.905 1.00 39.78 98 PRO A O 1
ATOM 726 N N . LEU A 1 99 ? 14.131 -47.579 -2.547 1.00 40.56 99 LEU A N 1
ATOM 727 C CA . LEU A 1 99 ? 13.708 -46.293 -2.005 1.00 40.56 99 LEU A CA 1
ATOM 728 C C . LEU A 1 99 ? 12.766 -45.630 -3.013 1.00 40.56 99 LEU A C 1
ATOM 730 O O . LEU A 1 99 ? 13.199 -45.135 -4.054 1.00 40.56 99 LEU A O 1
ATOM 734 N N . THR A 1 100 ? 11.470 -45.644 -2.708 1.00 44.53 100 THR A N 1
ATOM 735 C CA . THR A 1 100 ? 10.455 -44.921 -3.464 1.00 44.53 100 THR A CA 1
ATOM 736 C C . THR A 1 100 ? 10.805 -43.443 -3.435 1.00 44.53 100 THR A C 1
ATOM 738 O O . THR A 1 100 ? 10.737 -42.781 -2.399 1.00 44.53 100 THR A O 1
ATOM 741 N N . GLN A 1 101 ? 11.223 -42.975 -4.603 1.00 48.22 101 GLN A N 1
ATOM 742 C CA . GLN A 1 101 ? 11.443 -41.598 -4.990 1.00 48.22 101 GLN A CA 1
ATOM 743 C C . GLN A 1 101 ? 10.305 -40.726 -4.458 1.00 48.22 101 GLN A C 1
ATOM 745 O O . GLN A 1 101 ? 9.144 -40.894 -4.825 1.00 48.22 101 GLN A O 1
ATOM 750 N N . THR A 1 102 ? 10.646 -39.836 -3.528 1.00 46.59 102 THR A N 1
ATOM 751 C CA . THR A 1 102 ? 9.725 -38.889 -2.912 1.00 46.59 102 THR A CA 1
ATOM 752 C C . THR A 1 102 ? 9.167 -37.989 -4.007 1.00 46.59 102 THR A C 1
ATOM 754 O O . THR A 1 102 ? 9.841 -37.077 -4.485 1.00 46.59 102 THR A O 1
ATOM 757 N N . ASP A 1 103 ? 7.941 -38.286 -4.419 1.00 51.44 103 ASP A N 1
ATOM 758 C CA . ASP A 1 103 ? 7.141 -37.509 -5.351 1.00 51.44 103 ASP A CA 1
ATOM 759 C C . ASP A 1 103 ? 6.877 -36.137 -4.713 1.00 51.44 103 ASP A C 1
ATOM 761 O O . ASP A 1 103 ? 5.978 -35.966 -3.889 1.00 51.44 103 ASP A O 1
ATOM 765 N N . ARG A 1 104 ? 7.772 -35.170 -4.954 1.00 59.62 104 ARG A N 1
ATOM 766 C CA . ARG A 1 104 ? 7.643 -33.818 -4.406 1.00 59.62 104 ARG A CA 1
ATOM 767 C C . ARG A 1 104 ? 6.599 -33.105 -5.264 1.00 59.62 104 ARG A C 1
ATOM 769 O O . ARG A 1 104 ? 6.905 -32.807 -6.420 1.00 59.62 104 ARG A O 1
ATOM 776 N N . PRO A 1 105 ? 5.395 -32.804 -4.741 1.00 62.56 105 PRO A N 1
ATOM 777 C CA . PRO A 1 105 ? 4.350 -32.204 -5.555 1.00 62.56 105 PRO A CA 1
ATOM 778 C C . PRO A 1 105 ? 4.838 -30.866 -6.103 1.00 62.56 105 PRO A C 1
ATOM 780 O O . PRO A 1 105 ? 5.397 -30.056 -5.353 1.00 62.56 105 PRO A O 1
ATOM 783 N N . LEU A 1 106 ? 4.618 -30.633 -7.398 1.00 64.19 106 LEU A N 1
ATOM 784 C CA . LEU A 1 106 ? 4.860 -29.333 -8.018 1.00 64.19 106 LEU A CA 1
ATOM 785 C C . LEU A 1 106 ? 4.182 -28.229 -7.180 1.00 64.19 106 LEU A C 1
ATOM 787 O O . LEU A 1 106 ? 3.065 -28.442 -6.688 1.00 64.19 106 LEU A O 1
ATOM 791 N N . PRO A 1 107 ? 4.825 -27.059 -6.988 1.00 64.44 107 PRO A N 1
ATOM 792 C CA . PRO A 1 107 ? 4.243 -25.971 -6.212 1.00 64.44 107 PRO A CA 1
ATOM 793 C C . PRO A 1 107 ? 2.873 -25.594 -6.781 1.00 64.44 107 PRO A C 1
ATOM 795 O O . PRO A 1 107 ? 2.761 -25.141 -7.920 1.00 64.44 107 PRO A O 1
ATOM 798 N N . ARG A 1 108 ? 1.813 -25.810 -5.995 1.00 70.19 108 ARG A N 1
ATOM 799 C CA . ARG A 1 108 ? 0.455 -25.412 -6.378 1.00 70.19 108 ARG A CA 1
ATOM 800 C C . ARG A 1 108 ? 0.393 -23.885 -6.487 1.00 70.19 108 ARG A C 1
ATOM 802 O O . ARG A 1 108 ? 0.981 -23.210 -5.639 1.00 70.19 108 ARG A O 1
ATOM 809 N N . PRO A 1 109 ? -0.318 -23.329 -7.484 1.00 71.81 109 PRO A N 1
ATOM 810 C CA . PRO A 1 109 ? -0.482 -21.889 -7.578 1.00 71.81 109 PRO A CA 1
ATOM 811 C C . PRO A 1 109 ? -1.184 -21.363 -6.315 1.00 71.81 109 PRO A C 1
ATOM 813 O O . PRO A 1 109 ? -2.093 -22.027 -5.799 1.00 71.81 109 PRO A O 1
ATOM 816 N N . PRO A 1 110 ? -0.778 -20.191 -5.804 1.00 78.06 110 PRO A N 1
ATOM 817 C CA . PRO A 1 110 ? -1.341 -19.629 -4.586 1.00 78.06 110 PRO A CA 1
ATOM 818 C C . PRO A 1 110 ? -2.831 -19.343 -4.792 1.00 78.06 110 PRO A C 1
ATOM 820 O O . PRO A 1 110 ? -3.228 -18.645 -5.727 1.00 78.06 110 PRO A O 1
ATOM 823 N N . GLN A 1 111 ? -3.669 -19.915 -3.927 1.00 83.44 111 GLN A N 1
ATOM 824 C CA . GLN A 1 111 ? -5.117 -19.779 -4.040 1.00 83.44 111 GLN A CA 1
ATOM 825 C C . GLN A 1 111 ? -5.627 -18.546 -3.281 1.00 83.44 111 GLN A C 1
ATOM 827 O O . GLN A 1 111 ? -5.162 -18.269 -2.170 1.00 83.44 111 GLN A O 1
ATOM 832 N N . PRO A 1 112 ? -6.620 -17.826 -3.841 1.00 85.56 112 PRO A N 1
ATOM 833 C CA . PRO A 1 112 ? -7.399 -16.844 -3.101 1.00 85.56 112 PRO A CA 1
ATOM 834 C C . PRO A 1 112 ? -7.895 -17.395 -1.762 1.00 85.56 112 PRO A C 1
ATOM 836 O O . PRO A 1 112 ? -8.417 -18.505 -1.709 1.00 85.56 112 PRO A O 1
ATOM 839 N N . PHE A 1 113 ? -7.841 -16.582 -0.713 1.00 86.75 113 PHE A N 1
ATOM 840 C CA . PHE A 1 113 ? -8.470 -16.899 0.566 1.00 86.75 113 PHE A CA 1
ATOM 841 C C . PHE A 1 113 ? -9.271 -15.702 1.085 1.00 86.75 113 PHE A C 1
ATOM 843 O O . PHE A 1 113 ? -9.136 -14.583 0.580 1.00 86.75 113 PHE A O 1
ATOM 850 N N . VAL A 1 114 ? -10.118 -15.959 2.080 1.00 83.25 114 VAL A N 1
ATOM 851 C CA . VAL A 1 114 ? -10.876 -14.929 2.793 1.00 83.25 114 VAL A CA 1
ATOM 852 C C . VAL A 1 114 ? -10.281 -14.792 4.183 1.00 83.25 114 VAL A C 1
ATOM 854 O O . VAL A 1 114 ? -10.315 -15.733 4.973 1.00 83.25 114 VAL A O 1
ATOM 857 N N . ARG A 1 115 ? -9.734 -13.617 4.485 1.00 86.88 115 ARG A N 1
ATOM 858 C CA . ARG A 1 115 ? -9.204 -13.314 5.813 1.00 86.88 115 ARG A CA 1
ATOM 859 C C . ARG A 1 115 ? -10.338 -13.322 6.854 1.00 86.88 115 ARG A C 1
ATOM 861 O O . ARG A 1 115 ? -11.434 -12.828 6.564 1.00 86.88 115 ARG A O 1
ATOM 868 N N . PRO A 1 116 ? -10.085 -13.771 8.097 1.00 87.06 116 PRO A N 1
ATOM 869 C CA . PRO A 1 116 ? -10.971 -13.481 9.220 1.00 87.06 116 PRO A CA 1
ATOM 870 C C . PRO A 1 116 ? -11.236 -11.973 9.362 1.00 87.06 116 PRO A C 1
ATOM 872 O O . PRO A 1 116 ? -10.471 -11.135 8.874 1.00 87.06 116 PRO A O 1
ATOM 875 N N . LYS A 1 117 ? -12.308 -11.594 10.066 1.00 87.94 117 LYS A N 1
ATOM 876 C CA . LYS A 1 117 ? -12.592 -10.174 10.332 1.00 87.94 117 LYS A CA 1
ATOM 877 C C . LYS A 1 117 ? -11.424 -9.521 11.078 1.00 87.94 117 LYS A C 1
ATOM 879 O O . LYS A 1 117 ? -10.711 -10.164 11.848 1.00 87.94 117 LYS A O 1
ATOM 884 N N . PHE A 1 118 ? -11.187 -8.237 10.824 1.00 87.56 118 PHE A N 1
ATOM 885 C CA . PHE A 1 118 ? -10.236 -7.480 11.636 1.00 87.56 118 PHE A CA 1
ATOM 886 C C . PHE A 1 118 ? -10.719 -7.430 13.089 1.00 87.56 118 PHE A C 1
ATOM 888 O O . PHE A 1 118 ? -11.930 -7.337 13.297 1.00 87.56 118 PHE A O 1
ATOM 895 N N . PRO A 1 119 ? -9.801 -7.486 14.070 1.00 86.56 119 PRO A N 1
ATOM 896 C CA . PRO A 1 119 ? -10.153 -7.248 15.461 1.00 86.56 119 PRO A CA 1
ATOM 897 C C . PRO A 1 119 ? -10.856 -5.902 15.623 1.00 86.56 119 PRO A C 1
ATOM 899 O O . PRO A 1 119 ? -10.552 -4.943 14.901 1.00 86.56 119 PRO A O 1
ATOM 902 N N . ASP A 1 120 ? -11.771 -5.837 16.584 1.00 84.25 120 ASP A N 1
ATOM 903 C CA . ASP A 1 120 ? -12.436 -4.585 16.908 1.00 84.25 120 ASP A CA 1
ATOM 904 C C . ASP A 1 120 ? -11.416 -3.558 17.432 1.00 84.25 120 ASP A C 1
ATOM 906 O O . ASP A 1 120 ? -10.476 -3.924 18.149 1.00 84.25 120 ASP A O 1
ATOM 910 N N . PRO A 1 121 ? -11.573 -2.271 17.076 1.00 80.62 121 PRO A N 1
ATOM 911 C CA . PRO A 1 121 ? -10.770 -1.195 17.638 1.00 80.62 121 PRO A CA 1
ATOM 912 C C . PRO A 1 121 ? -10.784 -1.214 19.169 1.00 80.62 121 PRO A C 1
ATOM 914 O O . PRO A 1 121 ? -11.812 -1.477 19.796 1.00 80.62 121 PRO A O 1
ATOM 917 N N . VAL A 1 122 ? -9.644 -0.881 19.777 1.00 83.38 122 VAL A N 1
ATOM 918 C CA . VAL A 1 122 ? -9.554 -0.725 21.233 1.00 83.38 122 VAL A CA 1
ATOM 919 C C . VAL A 1 122 ? -10.466 0.418 21.670 1.00 83.38 122 VAL A C 1
ATOM 921 O O . VAL A 1 122 ? -10.578 1.419 20.971 1.00 83.38 122 VAL A O 1
ATOM 924 N N . ARG A 1 123 ? -11.127 0.285 22.822 1.00 80.38 123 ARG A N 1
ATOM 925 C CA . ARG A 1 123 ? -12.003 1.336 23.356 1.00 80.38 123 ARG A CA 1
ATOM 926 C C . ARG A 1 123 ? -11.272 2.675 23.460 1.00 80.38 123 ARG A C 1
ATOM 928 O O . ARG A 1 123 ? -10.083 2.717 23.784 1.00 80.38 123 ARG A O 1
ATOM 935 N N . ASP A 1 124 ? -12.016 3.758 23.242 1.00 77.69 124 ASP A N 1
ATOM 936 C CA . ASP A 1 124 ? -11.520 5.096 23.543 1.00 77.69 124 ASP A CA 1
ATOM 937 C C . ASP A 1 124 ? -11.065 5.154 25.011 1.00 77.69 124 ASP A C 1
ATOM 939 O O . ASP A 1 124 ? -11.759 4.651 25.899 1.00 77.69 124 ASP A O 1
ATOM 943 N N . LYS A 1 125 ? -9.875 5.720 25.247 1.00 79.94 125 LYS A N 1
ATOM 944 C CA . LYS A 1 125 ? -9.186 5.741 26.553 1.00 79.94 125 LYS A CA 1
ATOM 945 C C . LYS A 1 125 ? -8.868 4.346 27.117 1.00 79.94 125 LYS A C 1
ATOM 947 O O . LYS A 1 125 ? -9.213 4.026 28.254 1.00 79.94 125 LYS A O 1
ATOM 952 N N . SER A 1 126 ? -8.189 3.517 26.322 1.00 81.31 126 SER A N 1
ATOM 953 C CA . SER A 1 126 ? -7.627 2.237 26.778 1.00 81.31 126 SER A CA 1
ATOM 954 C C . SER A 1 126 ? -6.861 2.390 28.105 1.00 81.31 126 SER A C 1
ATOM 956 O O . SER A 1 126 ? -6.036 3.299 28.216 1.00 81.31 126 SER A O 1
ATOM 958 N N . PRO A 1 127 ? -7.060 1.494 29.093 1.00 83.50 127 PRO A N 1
ATOM 959 C CA . PRO A 1 127 ? -6.265 1.495 30.322 1.00 83.50 127 PRO A CA 1
ATOM 960 C C . PRO A 1 127 ? -4.811 1.052 30.084 1.00 83.50 127 PRO A C 1
ATOM 962 O O . PRO A 1 127 ? -3.969 1.194 30.966 1.00 83.50 127 PRO A O 1
ATOM 965 N N . ILE A 1 128 ? -4.506 0.500 28.904 1.00 81.69 128 ILE A N 1
ATOM 966 C CA . ILE A 1 128 ? -3.158 0.075 28.533 1.00 81.69 128 ILE A CA 1
ATOM 967 C C . ILE A 1 128 ? -2.401 1.286 27.984 1.00 81.69 128 ILE A C 1
ATOM 969 O O . ILE A 1 128 ? -2.722 1.797 26.908 1.00 81.69 128 ILE A O 1
ATOM 973 N N . ALA A 1 129 ? -1.380 1.725 28.720 1.00 77.00 129 ALA A N 1
ATOM 974 C CA . ALA A 1 129 ? -0.527 2.839 28.325 1.00 77.00 129 ALA A CA 1
ATOM 975 C C . ALA A 1 129 ? 0.108 2.606 26.941 1.00 77.00 129 ALA A C 1
ATOM 977 O O . ALA A 1 129 ? 0.595 1.519 26.639 1.00 77.00 129 ALA A O 1
ATOM 978 N N . GLY A 1 130 ? 0.102 3.644 26.101 1.00 74.19 130 GLY A N 1
ATOM 979 C CA . GLY A 1 130 ? 0.673 3.602 24.750 1.00 74.19 130 GLY A CA 1
ATOM 980 C C . GLY A 1 130 ? -0.247 3.028 23.667 1.00 74.19 130 GLY A C 1
ATOM 981 O O . GLY A 1 130 ? 0.081 3.145 22.488 1.00 74.19 130 GLY A O 1
ATOM 982 N N . ILE A 1 131 ? -1.411 2.471 24.021 1.00 78.25 131 ILE A N 1
ATOM 983 C CA . ILE A 1 131 ? -2.419 2.055 23.040 1.00 78.25 131 ILE A CA 1
ATOM 984 C C . ILE A 1 131 ? -3.372 3.218 22.766 1.00 78.25 131 ILE A C 1
ATOM 986 O O . ILE A 1 131 ? -4.101 3.658 23.654 1.00 78.25 131 ILE A O 1
ATOM 990 N N . SER A 1 132 ? -3.395 3.684 21.518 1.00 74.81 132 SER A N 1
ATOM 991 C CA . SER A 1 132 ? -4.376 4.663 21.054 1.00 74.81 132 SER A CA 1
ATOM 992 C C . SER A 1 132 ? -5.521 3.979 20.309 1.00 74.81 132 SER A C 1
ATOM 994 O O . SER A 1 132 ? -5.299 3.065 19.519 1.00 74.81 132 SER A O 1
ATOM 996 N N . HIS A 1 133 ? -6.747 4.465 20.504 1.00 77.19 133 HIS A N 1
ATOM 997 C CA . HIS A 1 133 ? -7.882 4.132 19.636 1.00 77.19 133 HIS A CA 1
ATOM 998 C C . HIS A 1 133 ? -7.763 4.807 18.254 1.00 77.19 133 HIS A C 1
ATOM 1000 O O . HIS A 1 133 ? -8.411 4.391 17.296 1.00 77.19 133 HIS A O 1
ATOM 1006 N N . THR A 1 134 ? -6.943 5.858 18.139 1.00 76.12 134 THR A N 1
ATOM 1007 C CA . THR A 1 134 ? -6.915 6.713 16.946 1.00 76.12 134 THR A CA 1
ATOM 1008 C C . THR A 1 134 ? -6.145 6.117 15.778 1.00 76.12 134 THR A C 1
ATOM 1010 O O . THR A 1 134 ? -6.549 6.357 14.643 1.00 76.12 134 THR A O 1
ATOM 1013 N N . SER A 1 135 ? -5.074 5.358 16.035 1.00 79.75 135 SER A N 1
ATOM 1014 C CA . SER A 1 135 ? -4.197 4.801 15.003 1.00 79.75 135 SER A CA 1
ATOM 1015 C C . SER A 1 135 ? -4.182 3.274 15.030 1.00 79.75 135 SER A C 1
ATOM 1017 O O . SER A 1 135 ? -3.862 2.656 16.044 1.00 79.75 135 SER A O 1
ATOM 1019 N N . ILE A 1 136 ? -4.528 2.645 13.904 1.00 88.62 136 ILE A N 1
ATOM 1020 C CA . ILE A 1 136 ? -4.599 1.180 13.781 1.00 88.62 136 ILE A CA 1
ATOM 1021 C C . ILE A 1 136 ? -3.806 0.729 12.554 1.00 88.62 136 ILE A C 1
ATOM 1023 O O . ILE A 1 136 ? -3.943 1.313 11.481 1.00 88.62 136 ILE A O 1
ATOM 1027 N N . LEU A 1 137 ? -3.011 -0.334 12.698 1.00 91.94 137 LEU A N 1
ATOM 1028 C CA . LEU A 1 137 ? -2.362 -1.021 11.580 1.00 91.94 137 LEU A CA 1
ATOM 1029 C C . LEU A 1 137 ? -3.220 -2.205 11.119 1.00 91.94 137 LEU A C 1
ATOM 1031 O O . LEU A 1 137 ? -3.639 -3.026 11.936 1.00 91.94 137 LEU A O 1
ATOM 1035 N N . ARG A 1 138 ? -3.463 -2.322 9.812 1.00 93.19 138 ARG A N 1
ATOM 1036 C CA . ARG A 1 138 ? -4.235 -3.422 9.222 1.00 93.19 138 ARG A CA 1
ATOM 1037 C C . ARG A 1 138 ? -3.504 -4.067 8.059 1.00 93.19 138 ARG A C 1
ATOM 1039 O O . ARG A 1 138 ? -3.177 -3.401 7.087 1.00 93.19 138 ARG A O 1
ATOM 1046 N N . ILE A 1 139 ? -3.289 -5.374 8.160 1.00 95.38 139 ILE A N 1
ATOM 1047 C CA . ILE A 1 139 ? -2.656 -6.165 7.103 1.00 95.38 139 ILE A CA 1
ATOM 1048 C C . ILE A 1 139 ? -3.736 -6.671 6.141 1.00 95.38 139 ILE A C 1
ATOM 1050 O O . ILE A 1 139 ? -4.687 -7.327 6.575 1.00 95.38 139 ILE A O 1
ATOM 1054 N N . CYS A 1 140 ? -3.577 -6.367 4.855 1.00 95.31 140 CYS A N 1
ATOM 1055 C CA . CYS A 1 140 ? -4.487 -6.726 3.773 1.00 95.31 140 CYS A CA 1
ATOM 1056 C C . CYS A 1 140 ? -3.749 -7.553 2.717 1.00 95.31 140 CYS A C 1
ATOM 1058 O O . CYS A 1 140 ? -2.679 -7.163 2.248 1.00 95.31 140 CYS A O 1
ATOM 1060 N N . PHE A 1 141 ? -4.360 -8.660 2.299 1.00 94.94 141 PHE A N 1
ATOM 1061 C CA . PHE A 1 141 ? -3.845 -9.508 1.213 1.00 94.94 141 PHE A CA 1
ATOM 1062 C C . PHE A 1 141 ? -4.614 -9.288 -0.090 1.00 94.94 141 PHE A C 1
ATOM 1064 O O . PHE A 1 141 ? -4.202 -9.736 -1.159 1.00 94.94 141 PHE A O 1
ATOM 1071 N N . ARG A 1 142 ? -5.755 -8.596 -0.001 1.00 93.69 142 ARG A N 1
ATOM 1072 C CA . ARG A 1 142 ? -6.613 -8.252 -1.130 1.00 93.69 142 ARG A CA 1
ATOM 1073 C C . ARG A 1 142 ? -6.807 -6.746 -1.216 1.00 93.69 142 ARG A C 1
ATOM 1075 O O . ARG A 1 142 ? -7.031 -6.079 -0.205 1.00 93.69 142 ARG A O 1
ATOM 1082 N N . ILE A 1 143 ? -6.859 -6.220 -2.436 1.00 94.38 143 ILE A N 1
ATOM 1083 C CA . ILE A 1 143 ? -7.201 -4.807 -2.667 1.00 94.38 143 ILE A CA 1
ATOM 1084 C C . ILE A 1 143 ? -8.642 -4.523 -2.219 1.00 94.38 143 ILE A C 1
ATOM 1086 O O . ILE A 1 143 ? -8.925 -3.473 -1.646 1.00 94.38 143 ILE A O 1
ATOM 1090 N N . GLY A 1 144 ? -9.557 -5.479 -2.403 1.00 92.62 144 GLY A N 1
ATOM 1091 C CA . GLY A 1 144 ? -10.934 -5.344 -1.922 1.00 92.62 144 GLY A CA 1
ATOM 1092 C C . GLY A 1 144 ? -11.031 -5.191 -0.399 1.00 92.62 144 GLY A C 1
ATOM 1093 O O . GLY A 1 144 ? -11.836 -4.399 0.087 1.00 92.62 144 GLY A O 1
ATOM 1094 N N . GLU A 1 145 ? -10.185 -5.893 0.364 1.00 93.19 145 GLU A N 1
ATOM 1095 C CA . GLU A 1 145 ? -10.118 -5.753 1.827 1.00 93.19 145 GLU A CA 1
ATOM 1096 C C . GLU A 1 145 ? -9.656 -4.351 2.222 1.00 93.19 145 GLU A C 1
ATOM 1098 O O . GLU A 1 145 ? -10.302 -3.705 3.046 1.00 93.19 145 GLU A O 1
ATOM 1103 N N . LEU A 1 146 ? -8.588 -3.865 1.582 1.00 94.56 146 LEU A N 1
ATOM 1104 C CA . LEU A 1 146 ? -8.063 -2.516 1.777 1.00 94.56 146 LEU A CA 1
ATOM 1105 C C . LEU A 1 146 ? -9.149 -1.455 1.563 1.00 94.56 146 LEU A C 1
ATOM 1107 O O . LEU A 1 146 ? -9.350 -0.591 2.413 1.00 94.56 146 LEU A O 1
ATOM 1111 N N . LEU A 1 147 ? -9.867 -1.521 0.439 1.00 94.44 147 LEU A N 1
ATOM 1112 C CA . LEU A 1 147 ? -10.891 -0.533 0.092 1.00 94.44 147 LEU A CA 1
ATOM 1113 C C . LEU A 1 147 ? -12.096 -0.596 1.040 1.00 94.44 147 LEU A C 1
ATOM 1115 O O . LEU A 1 147 ? -12.594 0.443 1.481 1.00 94.44 147 LEU A O 1
ATOM 1119 N N . ASN A 1 148 ? -12.548 -1.801 1.391 1.00 93.56 148 ASN A N 1
ATOM 1120 C CA . ASN A 1 148 ? -13.668 -1.989 2.311 1.00 93.56 148 ASN A CA 1
ATOM 1121 C C . ASN A 1 148 ? -13.345 -1.464 3.713 1.00 93.56 148 ASN A C 1
ATOM 1123 O O . ASN A 1 148 ? -14.169 -0.779 4.327 1.00 93.56 148 ASN A O 1
ATOM 1127 N N . GLU A 1 149 ? -12.145 -1.752 4.216 1.00 92.81 149 GLU A N 1
ATOM 1128 C CA . GLU A 1 149 ? -11.698 -1.242 5.509 1.00 92.81 149 GLU A CA 1
ATOM 1129 C C . GLU A 1 149 ? -11.402 0.249 5.480 1.00 92.81 149 GLU A C 1
ATOM 1131 O O . GLU A 1 149 ? -11.778 0.953 6.412 1.00 92.81 149 GLU A O 1
ATOM 1136 N N . GLY A 1 150 ? -10.805 0.763 4.406 1.00 93.38 150 GLY A N 1
ATOM 1137 C CA . GLY A 1 150 ? -10.569 2.193 4.243 1.00 93.38 150 GLY A CA 1
ATOM 1138 C C . GLY A 1 150 ? -11.873 2.991 4.215 1.00 93.38 150 GLY A C 1
ATOM 1139 O O . GLY A 1 150 ? -11.984 4.023 4.879 1.00 93.38 150 GLY A O 1
ATOM 1140 N N . LYS A 1 151 ? -12.912 2.477 3.544 1.00 93.12 151 LYS A N 1
ATOM 1141 C CA . LYS A 1 151 ? -14.255 3.071 3.580 1.00 93.12 151 LYS A CA 1
ATOM 1142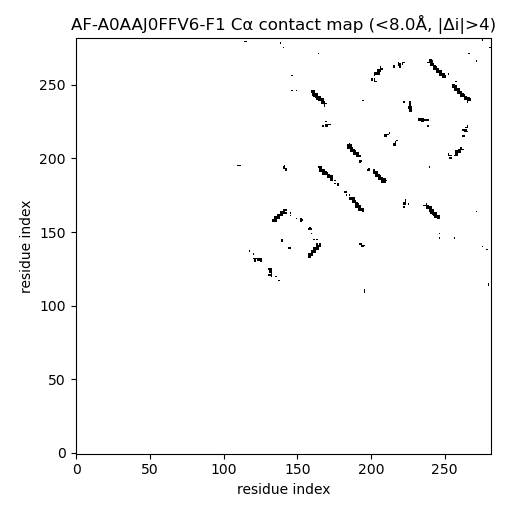 C C . LYS A 1 151 ? -14.831 3.065 4.998 1.00 93.12 151 LYS A C 1
ATOM 1144 O O . LYS A 1 151 ? -15.338 4.093 5.441 1.00 93.12 151 LYS A O 1
ATOM 1149 N N . ARG A 1 152 ? -14.743 1.940 5.716 1.00 92.06 152 ARG A N 1
ATOM 1150 C CA . ARG A 1 152 ? -15.237 1.827 7.100 1.00 92.06 152 ARG A CA 1
ATOM 1151 C C . ARG A 1 152 ? -14.507 2.786 8.041 1.00 92.06 152 ARG A C 1
ATOM 1153 O O . ARG A 1 152 ? -15.157 3.525 8.772 1.00 92.06 152 ARG A O 1
ATOM 1160 N N . ALA A 1 153 ? -13.180 2.812 7.973 1.00 90.44 153 ALA A N 1
ATOM 1161 C CA . ALA A 1 153 ? -12.327 3.691 8.764 1.00 90.44 153 ALA A CA 1
ATOM 1162 C C . ALA A 1 153 ? -12.614 5.171 8.486 1.00 90.44 153 ALA A C 1
ATOM 1164 O O . ALA A 1 153 ? -12.740 5.958 9.419 1.00 90.44 153 ALA A O 1
ATOM 1165 N N . SER A 1 154 ? -12.808 5.538 7.213 1.00 90.69 154 SER A N 1
ATOM 1166 C CA . SER A 1 154 ? -13.167 6.906 6.833 1.00 90.69 154 SER A CA 1
ATOM 1167 C C . SER A 1 154 ? -14.529 7.338 7.372 1.00 90.69 154 SER A C 1
ATOM 1169 O O . SER A 1 154 ? -14.701 8.526 7.626 1.00 90.69 154 SER A O 1
ATOM 1171 N N . LEU A 1 155 ? -15.495 6.424 7.509 1.00 91.00 155 LEU A N 1
ATOM 1172 C CA . LEU A 1 155 ? -16.797 6.723 8.117 1.00 91.00 155 LEU A CA 1
ATOM 1173 C C . LEU A 1 155 ? -16.701 6.843 9.642 1.00 91.00 155 LEU A C 1
ATOM 1175 O O . LEU A 1 155 ? -17.426 7.630 10.238 1.00 91.00 155 LEU A O 1
ATOM 1179 N N . ALA A 1 156 ? -15.797 6.083 10.259 1.00 87.94 156 ALA A N 1
ATOM 1180 C CA . ALA A 1 156 ? -15.541 6.102 11.696 1.00 87.94 156 ALA A CA 1
ATOM 1181 C C . ALA A 1 156 ? -14.515 7.169 12.132 1.00 87.94 156 ALA A C 1
ATOM 1183 O O . ALA A 1 156 ? -14.177 7.230 13.311 1.00 87.94 156 ALA A O 1
ATOM 1184 N N . SER A 1 157 ? -13.998 7.984 11.204 1.00 86.75 157 SER A N 1
ATOM 1185 C CA . SER A 1 157 ? -12.930 8.967 11.451 1.00 86.75 157 SER A CA 1
ATOM 1186 C C . SER A 1 157 ? -11.690 8.374 12.144 1.00 86.75 157 SER A C 1
ATOM 1188 O O . SER A 1 157 ? -11.074 9.019 12.991 1.00 86.75 157 SER A O 1
ATOM 1190 N N . GLN A 1 158 ? -11.327 7.138 11.791 1.00 88.31 158 GLN A N 1
ATOM 1191 C CA . GLN A 1 158 ? -10.147 6.443 12.317 1.00 88.31 158 GLN A CA 1
ATOM 1192 C C . GLN A 1 158 ? -8.938 6.631 11.393 1.00 88.31 158 GLN A C 1
ATOM 1194 O O . GLN A 1 158 ? -9.069 6.519 10.172 1.00 88.31 158 GLN A O 1
ATOM 1199 N N . ASP A 1 159 ? -7.753 6.863 11.968 1.00 89.56 159 ASP A N 1
ATOM 1200 C CA . ASP A 1 159 ? -6.497 6.886 11.215 1.00 89.56 159 ASP A CA 1
ATOM 1201 C C . ASP A 1 159 ? -5.982 5.450 11.058 1.00 89.56 159 ASP A C 1
ATOM 1203 O O . ASP A 1 159 ? -5.465 4.840 11.993 1.00 89.56 159 ASP A O 1
ATOM 1207 N N . VAL A 1 160 ? -6.163 4.868 9.874 1.00 93.12 160 VAL A N 1
ATOM 1208 C CA . VAL A 1 160 ? -5.756 3.484 9.610 1.00 93.12 160 VAL A CA 1
ATOM 1209 C C . VAL A 1 160 ? -4.586 3.462 8.644 1.00 93.12 160 VAL A C 1
ATOM 1211 O O . VAL A 1 160 ? -4.670 3.944 7.512 1.00 93.12 160 VAL A O 1
ATOM 1214 N N . VAL A 1 161 ? -3.493 2.862 9.104 1.00 95.56 161 VAL A N 1
ATOM 1215 C CA . VAL A 1 161 ? -2.353 2.499 8.272 1.00 95.56 161 VAL A CA 1
ATOM 1216 C C . VAL A 1 161 ? -2.569 1.074 7.794 1.00 95.56 161 VAL A C 1
ATOM 1218 O O . VAL A 1 161 ? -2.910 0.181 8.568 1.00 95.56 161 VAL A O 1
ATOM 1221 N N . PHE A 1 162 ? -2.364 0.856 6.508 1.00 97.25 162 PHE A N 1
ATOM 1222 C CA . PHE A 1 162 ? -2.504 -0.443 5.888 1.00 97.25 162 PHE A CA 1
ATOM 1223 C C . PHE A 1 162 ? -1.148 -0.992 5.502 1.00 97.25 162 PHE A C 1
ATOM 1225 O O . PHE A 1 162 ? -0.311 -0.285 4.951 1.00 97.25 162 PHE A O 1
ATOM 1232 N N . GLU A 1 163 ? -0.963 -2.274 5.753 1.00 97.56 163 GLU A N 1
ATOM 1233 C CA . GLU A 1 163 ? 0.108 -3.065 5.184 1.00 97.56 163 GLU A CA 1
ATOM 1234 C C . GLU A 1 163 ? -0.503 -3.964 4.108 1.00 97.56 163 GLU A C 1
ATOM 1236 O O . GLU A 1 163 ? -1.179 -4.946 4.401 1.00 97.56 163 GLU A O 1
ATOM 1241 N N . LEU A 1 164 ? -0.326 -3.571 2.853 1.00 97.62 164 LEU A N 1
ATOM 1242 C CA . LEU A 1 164 ? -0.881 -4.228 1.683 1.00 97.62 164 LEU A CA 1
ATOM 1243 C C . LEU A 1 164 ? 0.170 -5.129 1.036 1.00 97.62 164 LEU A C 1
ATOM 1245 O O . LEU A 1 164 ? 1.221 -4.651 0.602 1.00 97.62 164 LEU A O 1
ATOM 1249 N N . PHE A 1 165 ? -0.164 -6.405 0.878 1.00 97.44 165 PHE A N 1
ATOM 1250 C CA . PHE A 1 165 ? 0.510 -7.280 -0.072 1.00 97.44 165 PHE A CA 1
ATOM 1251 C C . PHE A 1 165 ? -0.219 -7.213 -1.414 1.00 97.44 165 PHE A C 1
ATOM 1253 O O . PHE A 1 165 ? -1.432 -7.409 -1.487 1.00 97.44 165 PHE A O 1
ATOM 1260 N N . ALA A 1 166 ? 0.515 -6.882 -2.471 1.00 96.88 166 ALA A N 1
ATOM 1261 C CA . ALA A 1 166 ? -0.026 -6.684 -3.812 1.00 96.88 166 ALA A CA 1
ATOM 1262 C C . ALA A 1 166 ? 1.051 -6.947 -4.870 1.00 96.88 166 ALA A C 1
ATOM 1264 O O . ALA A 1 166 ? 2.207 -7.215 -4.551 1.00 96.88 166 ALA A O 1
ATOM 1265 N N . ARG A 1 167 ? 0.672 -6.858 -6.141 1.00 95.62 167 ARG A N 1
ATOM 1266 C CA . ARG A 1 167 ? 1.591 -6.812 -7.278 1.00 95.62 167 ARG A CA 1
ATOM 1267 C C . ARG A 1 167 ? 1.688 -5.378 -7.796 1.00 95.62 167 ARG A C 1
ATOM 1269 O O . ARG A 1 167 ? 0.694 -4.665 -7.811 1.00 95.62 167 ARG A O 1
ATOM 1276 N N . VAL A 1 168 ? 2.860 -4.952 -8.245 1.00 95.25 168 VAL A N 1
ATOM 1277 C CA . VAL A 1 168 ? 3.081 -3.662 -8.909 1.00 95.25 168 VAL A CA 1
ATOM 1278 C C . VAL A 1 168 ? 3.261 -3.924 -10.396 1.00 95.25 168 VAL A C 1
ATOM 1280 O O . VAL A 1 168 ? 4.238 -4.560 -10.798 1.00 95.25 168 VAL A O 1
ATOM 1283 N N . SER A 1 169 ? 2.315 -3.451 -11.206 1.00 92.50 169 SER A N 1
ATOM 1284 C CA . SER A 1 169 ? 2.378 -3.559 -12.671 1.00 92.50 169 SER A CA 1
ATOM 1285 C C . SER A 1 169 ? 3.225 -2.468 -13.299 1.00 92.50 169 SER A C 1
ATOM 1287 O O . SER A 1 169 ? 3.917 -2.699 -14.287 1.00 92.50 169 SER A O 1
ATOM 1289 N N . TYR A 1 170 ? 3.161 -1.273 -12.724 1.00 91.69 170 TYR A N 1
ATOM 1290 C CA . TYR A 1 170 ? 3.795 -0.088 -13.264 1.00 91.69 170 TYR A CA 1
ATOM 1291 C C . TYR A 1 170 ? 4.270 0.813 -12.135 1.00 91.69 170 TYR A C 1
ATOM 1293 O O . TYR A 1 170 ? 3.588 0.985 -11.121 1.00 91.69 170 TYR A O 1
ATOM 1301 N N . SER A 1 171 ? 5.436 1.419 -12.332 1.00 93.88 171 SER A N 1
ATOM 1302 C CA . SER A 1 171 ? 5.924 2.474 -11.463 1.00 93.88 171 SER A CA 1
ATOM 1303 C C . SER A 1 171 ? 6.805 3.443 -12.238 1.00 93.88 171 SER A C 1
ATOM 1305 O O . SER A 1 171 ? 7.665 3.033 -13.015 1.00 93.88 171 SER A O 1
ATOM 1307 N N . SER A 1 172 ? 6.627 4.733 -11.980 1.00 93.94 172 SER A N 1
ATOM 1308 C CA . SER A 1 172 ? 7.423 5.797 -12.587 1.00 93.94 172 SER A CA 1
ATOM 1309 C C . SER A 1 172 ? 7.757 6.879 -11.575 1.00 93.94 172 SER A C 1
ATOM 1311 O O . SER A 1 172 ? 7.019 7.117 -10.620 1.00 93.94 172 SER A O 1
ATOM 1313 N N . ARG A 1 173 ? 8.885 7.556 -11.782 1.00 92.75 173 ARG A N 1
ATOM 1314 C CA . ARG A 1 173 ? 9.235 8.767 -11.037 1.00 92.75 173 ARG A CA 1
ATOM 1315 C C . ARG A 1 173 ? 8.894 9.979 -11.872 1.00 92.75 173 ARG A C 1
ATOM 1317 O O . ARG A 1 173 ? 9.120 9.981 -13.079 1.00 92.75 173 ARG A O 1
ATOM 1324 N N . GLU A 1 174 ? 8.360 10.997 -11.218 1.00 89.50 174 GLU A N 1
ATOM 1325 C CA . GLU A 1 174 ? 8.167 12.286 -11.860 1.00 89.50 174 GLU A CA 1
ATOM 1326 C C . GLU A 1 174 ? 9.544 12.882 -12.185 1.00 89.50 174 GLU A C 1
ATOM 1328 O O . GLU A 1 174 ? 10.417 12.971 -11.321 1.00 89.50 174 GLU A O 1
ATOM 1333 N N . SER A 1 175 ? 9.758 13.254 -13.447 1.00 70.94 175 SER A N 1
ATOM 1334 C CA . SER A 1 175 ? 11.037 13.754 -13.960 1.00 70.94 175 SER A CA 1
ATOM 1335 C C . SER A 1 175 ? 11.299 15.220 -13.610 1.00 70.94 175 SER A C 1
ATOM 1337 O O . SER A 1 175 ? 12.141 15.851 -14.245 1.00 70.94 175 SER A O 1
ATOM 1339 N N . ASN A 1 176 ? 10.596 15.787 -12.623 1.00 62.09 176 ASN A N 1
ATOM 1340 C CA . ASN A 1 176 ? 10.826 17.157 -12.173 1.00 62.09 176 ASN A CA 1
ATOM 1341 C C . ASN A 1 176 ? 12.100 17.217 -11.313 1.00 62.09 176 ASN A C 1
ATOM 1343 O O . ASN A 1 176 ? 12.088 17.316 -10.086 1.00 62.09 176 ASN A O 1
ATOM 1347 N N . THR A 1 177 ? 13.233 17.061 -11.990 1.00 54.94 177 THR A N 1
ATOM 1348 C CA . THR A 1 177 ? 14.570 17.266 -11.461 1.00 54.94 177 THR A CA 1
ATOM 1349 C C . THR A 1 177 ? 14.862 18.759 -11.448 1.00 54.94 177 THR A C 1
ATOM 1351 O O . THR A 1 177 ? 15.487 19.272 -12.373 1.00 54.94 177 THR A O 1
ATOM 1354 N N . GLN A 1 178 ? 14.486 19.452 -10.375 1.00 49.41 178 GLN A N 1
ATOM 1355 C CA . GLN A 1 178 ? 15.276 20.602 -9.944 1.00 49.41 178 GLN A CA 1
ATOM 1356 C C . GLN A 1 178 ? 16.128 20.182 -8.746 1.00 49.41 178 GLN A C 1
ATOM 1358 O O . GLN A 1 178 ? 15.725 20.169 -7.585 1.00 49.41 178 GLN A O 1
ATOM 1363 N N . THR A 1 179 ? 17.300 19.677 -9.127 1.00 46.75 179 THR A N 1
ATOM 1364 C CA . THR A 1 179 ? 18.571 19.646 -8.401 1.00 46.75 179 THR A CA 1
ATOM 1365 C C . THR A 1 179 ? 18.595 20.448 -7.100 1.00 46.75 179 THR A C 1
ATOM 1367 O O . THR A 1 179 ? 18.471 21.667 -7.114 1.00 46.75 179 THR A O 1
ATOM 1370 N N . THR A 1 180 ? 18.848 19.738 -5.995 1.00 52.50 180 THR A N 1
ATOM 1371 C CA . THR A 1 180 ? 19.580 20.200 -4.795 1.00 52.50 180 THR A CA 1
ATOM 1372 C C . THR A 1 180 ? 19.078 21.420 -4.010 1.00 52.50 180 THR A C 1
ATOM 1374 O O . THR A 1 180 ? 19.600 21.647 -2.923 1.00 52.50 180 THR A O 1
ATOM 1377 N N . THR A 1 181 ? 18.036 22.131 -4.444 1.00 52.53 181 THR A N 1
ATOM 1378 C CA . THR A 1 181 ? 17.586 23.353 -3.766 1.00 52.53 181 THR A CA 1
ATOM 1379 C C . THR A 1 181 ? 16.060 23.494 -3.836 1.00 52.53 181 THR A C 1
ATOM 1381 O O . THR A 1 181 ? 15.504 24.120 -4.725 1.00 52.53 181 THR A O 1
ATOM 1384 N N . THR A 1 182 ? 15.379 22.877 -2.869 1.00 55.16 182 THR A N 1
ATOM 1385 C CA . THR A 1 182 ? 14.194 23.450 -2.200 1.00 55.16 182 THR A CA 1
ATOM 1386 C C . THR A 1 182 ? 13.046 23.977 -3.080 1.00 55.16 182 THR A C 1
ATOM 1388 O O . THR A 1 182 ? 12.760 25.170 -3.036 1.00 55.16 182 THR A O 1
ATOM 1391 N N . THR A 1 183 ? 12.297 23.146 -3.820 1.00 62.81 183 THR A N 1
ATOM 1392 C CA . THR A 1 183 ? 10.938 23.590 -4.239 1.00 62.81 183 THR A CA 1
ATOM 1393 C C . THR A 1 183 ? 9.888 22.481 -4.352 1.00 62.81 183 THR A C 1
ATOM 1395 O O . THR A 1 183 ? 8.760 22.706 -3.924 1.00 62.81 183 THR A O 1
ATOM 1398 N N . TYR A 1 184 ? 10.219 21.265 -4.808 1.00 67.62 184 TYR A N 1
ATOM 1399 C CA . TYR A 1 184 ? 9.211 20.201 -4.965 1.00 67.62 184 TYR A CA 1
ATOM 1400 C C . TYR A 1 184 ? 9.625 18.871 -4.320 1.00 67.62 184 TYR A C 1
ATOM 1402 O O . TYR A 1 184 ? 10.785 18.463 -4.437 1.00 67.62 184 TYR A O 1
ATOM 1410 N N . PRO A 1 185 ? 8.704 18.175 -3.621 1.00 82.50 185 PRO A N 1
ATOM 1411 C CA . PRO A 1 185 ? 8.984 16.851 -3.086 1.00 82.50 185 PRO A CA 1
ATOM 1412 C C . PRO A 1 185 ? 9.142 15.859 -4.239 1.00 82.50 185 PRO A C 1
ATOM 1414 O O . PRO A 1 185 ? 8.391 15.898 -5.207 1.00 82.50 185 PRO A O 1
ATOM 1417 N N . ARG A 1 186 ? 10.093 14.929 -4.126 1.00 89.06 186 ARG A N 1
ATOM 1418 C CA . ARG A 1 186 ? 10.244 13.845 -5.105 1.00 89.06 186 ARG A CA 1
ATOM 1419 C C . ARG A 1 186 ? 9.044 12.908 -5.039 1.00 89.06 186 ARG A C 1
ATOM 1421 O O . ARG A 1 186 ? 8.650 12.521 -3.937 1.00 89.06 186 ARG A O 1
ATOM 1428 N N . ILE A 1 187 ? 8.499 12.521 -6.192 1.00 93.56 187 ILE A N 1
ATOM 1429 C CA . ILE A 1 187 ? 7.295 11.684 -6.284 1.00 93.56 187 ILE A CA 1
ATOM 1430 C C . ILE A 1 187 ? 7.574 10.438 -7.127 1.00 93.56 187 ILE A C 1
ATOM 1432 O O . ILE A 1 187 ? 8.164 10.513 -8.206 1.00 93.56 187 ILE A O 1
ATOM 1436 N N . GLN A 1 188 ? 7.155 9.280 -6.619 1.00 95.38 188 GLN A N 1
ATOM 1437 C CA . GLN A 1 188 ? 7.087 8.027 -7.368 1.00 95.38 188 GLN A CA 1
ATOM 1438 C C . GLN A 1 188 ? 5.643 7.518 -7.384 1.00 95.38 188 GLN A C 1
ATOM 1440 O O . GLN A 1 188 ? 5.004 7.404 -6.338 1.00 95.38 188 GLN A O 1
ATOM 1445 N N . HIS A 1 189 ? 5.140 7.235 -8.578 1.00 96.00 189 HIS A N 1
ATOM 1446 C CA . HIS A 1 189 ? 3.814 6.694 -8.835 1.00 96.00 189 HIS A CA 1
ATOM 1447 C C . HIS A 1 189 ? 3.875 5.176 -8.950 1.00 96.00 189 HIS A C 1
ATOM 1449 O O . HIS A 1 189 ? 4.825 4.641 -9.515 1.00 96.00 189 HIS A O 1
ATOM 1455 N N . PHE A 1 190 ? 2.837 4.502 -8.462 1.00 96.44 190 PHE A N 1
ATOM 1456 C CA . PHE A 1 190 ? 2.669 3.054 -8.542 1.00 96.44 190 PHE A CA 1
ATOM 1457 C C . PHE A 1 190 ? 1.262 2.715 -9.019 1.00 96.44 190 PHE A C 1
ATOM 1459 O O . PHE A 1 190 ? 0.299 3.393 -8.654 1.00 96.44 190 PHE A O 1
ATOM 1466 N N . GLN A 1 191 ? 1.146 1.635 -9.781 1.00 95.50 191 GLN A N 1
ATOM 1467 C CA . GLN A 1 191 ? -0.115 0.977 -10.087 1.00 95.50 191 GLN A CA 1
ATOM 1468 C C . GLN A 1 191 ? -0.099 -0.415 -9.459 1.00 95.50 191 GLN A C 1
ATOM 1470 O O . GLN A 1 191 ? 0.827 -1.197 -9.693 1.00 95.50 191 GLN A O 1
ATOM 1475 N N . PHE A 1 192 ? -1.109 -0.699 -8.639 1.00 95.88 192 PHE A N 1
ATOM 1476 C CA . PHE A 1 192 ? -1.207 -1.944 -7.889 1.00 95.88 192 PHE A CA 1
ATOM 1477 C C . PHE A 1 192 ? -2.246 -2.881 -8.501 1.00 95.88 192 PHE A C 1
ATOM 1479 O O . PHE A 1 192 ? -3.328 -2.464 -8.904 1.00 95.88 192 PHE A O 1
ATOM 1486 N N . ILE A 1 193 ? -1.924 -4.166 -8.492 1.00 95.12 193 ILE A N 1
ATOM 1487 C CA . ILE A 1 193 ? -2.777 -5.281 -8.880 1.00 95.12 193 ILE A CA 1
ATOM 1488 C C . ILE A 1 193 ? -2.929 -6.201 -7.665 1.00 95.12 193 ILE A C 1
ATOM 1490 O O . ILE A 1 193 ? -2.008 -6.356 -6.861 1.00 95.12 193 ILE A O 1
ATOM 1494 N N . ASP A 1 194 ? -4.104 -6.798 -7.497 1.00 94.69 194 ASP A N 1
ATOM 1495 C CA . ASP A 1 194 ? -4.380 -7.717 -6.393 1.00 94.69 194 ASP A CA 1
ATOM 1496 C C . ASP A 1 194 ? -3.500 -8.977 -6.510 1.00 94.69 194 ASP A C 1
ATOM 1498 O O . ASP A 1 194 ? -3.097 -9.367 -7.607 1.00 94.69 194 ASP A O 1
ATOM 1502 N N . LEU A 1 195 ? -3.158 -9.620 -5.388 1.00 93.31 195 LEU A N 1
ATOM 1503 C CA . LEU A 1 195 ? -2.273 -10.795 -5.392 1.00 93.31 195 LEU A CA 1
ATOM 1504 C C . LEU A 1 195 ? -2.791 -11.937 -6.268 1.00 93.31 195 LEU A C 1
ATOM 1506 O O . LEU A 1 195 ? -1.996 -12.607 -6.921 1.00 93.31 195 LEU A O 1
ATOM 1510 N N . TYR A 1 196 ? -4.108 -12.148 -6.286 1.00 90.50 196 TYR A N 1
ATOM 1511 C CA . TYR A 1 196 ? -4.700 -13.351 -6.869 1.00 90.50 196 TYR A CA 1
ATOM 1512 C C . TYR A 1 196 ? -5.604 -13.078 -8.070 1.00 90.50 196 TYR A C 1
ATOM 1514 O O . TYR A 1 196 ? -6.043 -14.023 -8.721 1.00 90.50 196 TYR A O 1
ATOM 1522 N N . LYS A 1 197 ? -5.976 -11.817 -8.323 1.00 88.94 197 LYS A N 1
ATOM 1523 C CA . LYS A 1 197 ? -6.882 -11.453 -9.420 1.00 88.94 197 LYS A CA 1
ATOM 1524 C C . LYS A 1 197 ? -6.397 -10.213 -10.162 1.00 88.94 197 LYS A C 1
ATOM 1526 O O . LYS A 1 197 ? -6.051 -9.212 -9.547 1.00 88.94 197 LYS A O 1
ATOM 1531 N N . ASP A 1 198 ? -6.476 -10.265 -11.484 1.00 89.88 198 ASP A N 1
ATOM 1532 C CA . ASP A 1 198 ? -6.276 -9.109 -12.356 1.00 89.88 198 ASP A CA 1
ATOM 1533 C C . ASP A 1 198 ? -7.646 -8.482 -12.628 1.00 89.88 198 ASP A C 1
ATOM 1535 O O . ASP A 1 198 ? -8.362 -8.891 -13.539 1.00 89.88 198 ASP A O 1
ATOM 1539 N N . GLN A 1 199 ? -8.065 -7.547 -11.770 1.00 85.81 199 GLN A N 1
ATOM 1540 C CA . GLN A 1 199 ? -9.348 -6.858 -11.910 1.00 85.81 199 GLN A CA 1
ATOM 1541 C C . GLN A 1 199 ? -9.149 -5.346 -11.976 1.00 85.81 199 GLN A C 1
ATOM 1543 O O . GLN A 1 199 ? -8.607 -4.739 -11.054 1.00 85.81 199 GLN A O 1
ATOM 1548 N N . LEU A 1 200 ? -9.623 -4.755 -13.070 1.00 87.62 200 LEU A N 1
ATOM 1549 C CA . LEU A 1 200 ? -9.692 -3.311 -13.252 1.00 87.62 200 LEU A CA 1
ATOM 1550 C C . LEU A 1 200 ? -10.875 -2.708 -12.468 1.00 87.62 200 LEU A C 1
ATOM 1552 O O . LEU A 1 200 ? -11.881 -3.394 -12.261 1.00 87.62 200 LEU A O 1
ATOM 1556 N N . PRO A 1 201 ? -10.801 -1.422 -12.085 1.00 87.75 201 PRO A N 1
ATOM 1557 C CA . PRO A 1 201 ? -9.662 -0.515 -12.262 1.00 87.75 201 PRO A CA 1
ATOM 1558 C C . PRO A 1 201 ? -8.555 -0.738 -11.218 1.00 87.75 201 PRO A C 1
ATOM 1560 O O . PRO A 1 201 ? -8.821 -1.031 -10.052 1.00 87.75 201 PRO A O 1
ATOM 1563 N N . TYR A 1 202 ? -7.295 -0.586 -11.637 1.00 92.44 202 TYR A N 1
ATOM 1564 C CA . TYR A 1 202 ? -6.142 -0.771 -10.754 1.00 92.44 202 TYR A CA 1
ATOM 1565 C C . TYR A 1 202 ? -5.923 0.457 -9.861 1.00 92.44 202 TYR A C 1
ATOM 1567 O O . TYR A 1 202 ? -5.779 1.568 -10.383 1.00 92.44 202 TYR A O 1
ATOM 1575 N N . PRO A 1 203 ? -5.853 0.302 -8.526 1.00 94.50 203 PRO A N 1
ATOM 1576 C CA . PRO A 1 203 ? -5.569 1.424 -7.648 1.00 94.50 203 PRO A CA 1
ATOM 1577 C C . PRO A 1 203 ? -4.183 1.999 -7.906 1.00 94.50 203 PRO A C 1
ATOM 1579 O O . PRO A 1 203 ? -3.200 1.287 -8.131 1.00 94.50 203 PRO A O 1
ATOM 1582 N N . THR A 1 204 ? -4.110 3.321 -7.816 1.00 95.81 204 THR A N 1
ATOM 1583 C CA . THR A 1 204 ? -2.864 4.065 -7.939 1.00 95.81 204 THR A CA 1
ATOM 1584 C C . THR A 1 204 ? -2.373 4.492 -6.564 1.00 95.81 204 THR A C 1
ATOM 1586 O O . THR A 1 204 ? -3.159 4.742 -5.644 1.00 95.81 204 THR A O 1
ATOM 1589 N N . GLY A 1 205 ? -1.055 4.582 -6.412 1.00 96.44 205 GLY A N 1
ATOM 1590 C CA . GLY A 1 205 ? -0.449 5.146 -5.217 1.00 96.44 205 GLY A CA 1
ATOM 1591 C C . GLY A 1 205 ? 0.718 6.065 -5.513 1.00 96.44 205 GLY A C 1
ATOM 1592 O O . GLY A 1 205 ? 1.287 6.054 -6.606 1.00 96.44 205 GLY A O 1
ATOM 1593 N N . LYS A 1 206 ? 1.045 6.896 -4.524 1.00 96.38 206 LYS A N 1
ATOM 1594 C CA . LYS A 1 206 ? 2.107 7.897 -4.605 1.00 96.38 206 LYS A CA 1
ATOM 1595 C C . LYS A 1 206 ? 2.985 7.827 -3.367 1.00 96.38 206 LYS A C 1
ATOM 1597 O O . LYS A 1 206 ? 2.479 7.920 -2.253 1.00 96.38 206 LYS A O 1
ATOM 1602 N N . LEU A 1 207 ? 4.288 7.705 -3.584 1.00 96.50 207 LEU A N 1
ATOM 1603 C CA . LEU A 1 207 ? 5.328 7.860 -2.573 1.00 96.50 207 LEU A CA 1
ATOM 1604 C C . LEU A 1 207 ? 5.963 9.235 -2.753 1.00 96.50 207 LEU A C 1
ATOM 1606 O O . LEU A 1 207 ? 6.547 9.512 -3.802 1.00 96.50 207 LEU A O 1
ATOM 1610 N N . THR A 1 208 ? 5.855 10.092 -1.743 1.00 94.50 208 THR A N 1
ATOM 1611 C CA . THR A 1 208 ? 6.330 11.481 -1.797 1.00 94.50 208 THR A CA 1
ATOM 1612 C C . THR A 1 208 ? 7.454 11.731 -0.800 1.00 94.50 208 THR A C 1
ATOM 1614 O O . THR A 1 208 ? 7.457 11.159 0.285 1.00 94.50 208 THR A O 1
ATOM 1617 N N . GLY A 1 209 ? 8.377 12.638 -1.123 1.00 90.00 209 GLY A N 1
ATOM 1618 C CA . GLY A 1 209 ? 9.375 13.136 -0.169 1.00 90.00 209 GLY A CA 1
ATOM 1619 C C . GLY A 1 209 ? 10.505 12.153 0.156 1.00 90.00 209 GLY A C 1
ATOM 1620 O O . GLY A 1 209 ? 11.184 12.315 1.168 1.00 90.00 209 GLY A O 1
ATOM 1621 N N . TRP A 1 210 ? 10.732 11.143 -0.688 1.00 90.56 210 TRP A N 1
ATOM 1622 C CA . TRP A 1 210 ? 11.887 10.254 -0.554 1.00 90.56 210 TRP A CA 1
ATOM 1623 C C . TRP A 1 210 ? 13.191 10.998 -0.896 1.00 90.56 210 TRP A C 1
ATOM 1625 O O . TRP A 1 210 ? 13.205 11.922 -1.713 1.00 90.56 210 TRP A O 1
ATOM 1635 N N . LYS A 1 211 ? 14.301 10.605 -0.264 1.00 90.56 211 LYS A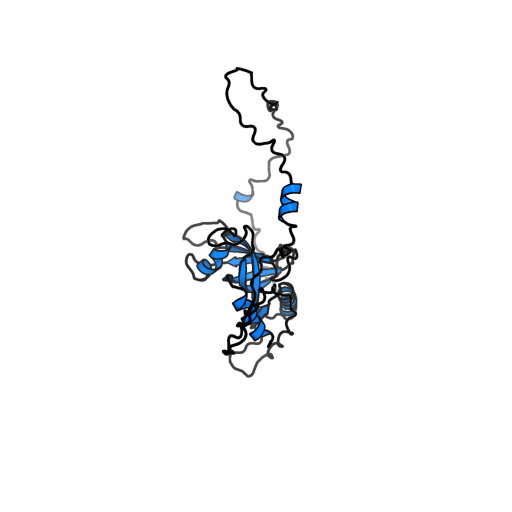 N 1
ATOM 1636 C CA . LYS A 1 211 ? 15.639 11.182 -0.498 1.00 90.56 211 LYS A CA 1
ATOM 1637 C C . LYS A 1 211 ? 16.463 10.239 -1.372 1.00 90.56 211 LYS A C 1
ATOM 1639 O O . LYS A 1 211 ? 16.330 9.029 -1.204 1.00 90.56 211 LYS A O 1
ATOM 1644 N N . THR A 1 212 ? 17.311 10.768 -2.257 1.00 89.38 212 THR A N 1
ATOM 1645 C CA . THR A 1 212 ? 18.272 9.945 -3.017 1.00 89.38 212 THR A CA 1
ATOM 1646 C C . THR A 1 212 ? 19.085 9.081 -2.057 1.00 89.38 212 THR A C 1
ATOM 1648 O O . THR A 1 212 ? 19.483 9.573 -1.001 1.00 89.38 212 THR A O 1
ATOM 1651 N N . ASP A 1 213 ? 19.277 7.811 -2.400 1.00 88.81 213 ASP A N 1
ATOM 1652 C CA . ASP A 1 213 ? 20.065 6.831 -1.641 1.00 88.81 213 ASP A CA 1
ATOM 1653 C C . ASP A 1 213 ? 19.544 6.552 -0.217 1.00 88.81 213 ASP A C 1
ATOM 1655 O O . ASP A 1 213 ? 20.195 5.885 0.587 1.00 88.81 213 ASP A O 1
ATOM 1659 N N . SER A 1 214 ? 18.335 7.020 0.117 1.00 93.19 214 SER A N 1
ATOM 1660 C CA . SER A 1 214 ? 17.654 6.595 1.341 1.00 93.19 214 SER A CA 1
ATOM 1661 C C . SER A 1 214 ? 17.185 5.148 1.237 1.00 93.19 214 SER A C 1
ATOM 1663 O O . SER A 1 214 ? 16.958 4.627 0.147 1.00 93.19 214 SER A O 1
ATOM 1665 N N . GLN A 1 215 ? 16.931 4.512 2.381 1.00 93.88 215 GLN A N 1
ATOM 1666 C CA . GLN A 1 215 ? 16.322 3.181 2.416 1.00 93.88 215 GLN A CA 1
ATOM 1667 C C . GLN A 1 215 ? 15.036 3.113 1.574 1.00 93.88 215 GLN A C 1
ATOM 1669 O O . GLN A 1 215 ? 14.838 2.165 0.817 1.00 93.88 215 GLN A O 1
ATOM 1674 N N . THR A 1 216 ? 14.198 4.148 1.654 1.00 93.38 216 THR A N 1
ATOM 1675 C CA . THR A 1 216 ? 12.966 4.266 0.868 1.00 93.38 216 THR A CA 1
ATOM 1676 C C . THR A 1 216 ? 13.240 4.359 -0.634 1.00 93.38 216 THR A C 1
ATOM 1678 O O . THR A 1 216 ? 12.512 3.761 -1.425 1.00 93.38 216 THR A O 1
ATOM 1681 N N . ASP A 1 217 ? 14.294 5.064 -1.051 1.00 93.12 217 ASP A N 1
ATOM 1682 C CA . ASP A 1 217 ? 14.722 5.108 -2.454 1.00 93.12 217 ASP A CA 1
ATOM 1683 C C . ASP A 1 217 ? 15.192 3.730 -2.924 1.00 93.12 217 ASP A C 1
ATOM 1685 O O . ASP A 1 217 ? 14.648 3.204 -3.890 1.00 93.12 217 ASP A O 1
ATOM 1689 N N . CYS A 1 218 ? 16.107 3.093 -2.193 1.00 93.56 218 CYS A N 1
ATOM 1690 C CA . CYS A 1 218 ? 16.628 1.769 -2.533 1.00 93.56 218 CYS A CA 1
ATOM 1691 C C . CYS A 1 218 ? 15.516 0.717 -2.658 1.00 93.56 218 CYS A C 1
ATOM 1693 O O . CYS A 1 218 ? 15.487 -0.035 -3.630 1.00 93.56 218 CYS A O 1
ATOM 1695 N N . GLN A 1 219 ? 14.572 0.689 -1.712 1.00 95.19 219 GLN A N 1
ATOM 1696 C CA . GLN A 1 219 ? 13.471 -0.278 -1.714 1.00 95.19 219 GLN A CA 1
ATOM 1697 C C . GLN A 1 219 ? 12.441 -0.009 -2.824 1.00 95.19 219 GLN A C 1
ATOM 1699 O O . GLN A 1 219 ? 11.937 -0.949 -3.438 1.00 95.19 219 GLN A O 1
ATOM 1704 N N . SER A 1 220 ? 12.150 1.262 -3.122 1.00 94.94 220 SER A N 1
ATOM 1705 C CA . SER A 1 220 ? 11.175 1.638 -4.157 1.00 94.94 220 SER A CA 1
ATOM 1706 C C . SER A 1 220 ? 11.745 1.617 -5.580 1.00 94.94 220 SER A C 1
ATOM 1708 O O . SER A 1 220 ? 11.001 1.423 -6.545 1.00 94.94 220 SER A O 1
ATOM 1710 N N . ARG A 1 221 ? 13.062 1.791 -5.740 1.00 93.75 221 ARG A N 1
ATOM 1711 C CA . ARG A 1 221 ? 13.754 1.823 -7.039 1.00 93.75 221 ARG A CA 1
ATOM 1712 C C . ARG A 1 221 ? 13.608 0.518 -7.814 1.00 93.75 221 ARG A C 1
ATOM 1714 O O . ARG A 1 221 ? 13.567 0.539 -9.043 1.00 93.75 221 ARG A O 1
ATOM 1721 N N . VAL A 1 222 ? 13.468 -0.600 -7.106 1.00 92.44 222 VAL A N 1
ATOM 1722 C CA . VAL A 1 222 ? 13.308 -1.933 -7.697 1.00 92.44 222 VAL A CA 1
ATOM 1723 C C . VAL A 1 222 ? 12.082 -2.016 -8.621 1.00 92.44 222 VAL A C 1
ATOM 1725 O O . VAL A 1 222 ? 12.083 -2.796 -9.574 1.00 92.44 222 VAL A O 1
ATOM 1728 N N . PHE A 1 223 ? 11.069 -1.172 -8.410 1.00 92.88 223 PHE A N 1
ATOM 1729 C CA . PHE A 1 223 ? 9.842 -1.132 -9.212 1.00 92.88 223 PHE A CA 1
ATOM 1730 C C . PHE A 1 223 ? 9.916 -0.222 -10.453 1.00 92.88 223 PHE A C 1
ATOM 1732 O O . PHE A 1 223 ? 8.977 -0.210 -11.238 1.00 92.88 223 PHE A O 1
ATOM 1739 N N . LEU A 1 224 ? 10.996 0.544 -10.656 1.00 90.19 224 LEU A N 1
ATOM 1740 C CA . LEU A 1 224 ? 11.136 1.434 -11.826 1.00 90.19 224 LEU A CA 1
ATOM 1741 C C . LEU A 1 224 ? 11.515 0.703 -13.108 1.00 90.19 224 LEU A C 1
ATOM 1743 O O . LEU A 1 224 ? 11.272 1.199 -14.204 1.00 90.19 224 LEU A O 1
ATOM 1747 N N . SER A 1 225 ? 12.202 -0.429 -12.974 1.00 74.06 225 SER A N 1
ATOM 1748 C CA . SER A 1 225 ? 12.663 -1.171 -14.139 1.00 74.06 225 SER A CA 1
ATOM 1749 C C . SER A 1 225 ? 11.476 -1.935 -14.720 1.00 74.06 225 SER A C 1
ATOM 1751 O O . SER A 1 225 ? 10.854 -2.699 -13.972 1.00 74.06 225 SER A O 1
ATOM 1753 N N . PRO A 1 226 ? 11.162 -1.780 -16.020 1.00 61.00 226 PRO A N 1
ATOM 1754 C CA . PRO A 1 226 ? 10.237 -2.689 -16.675 1.00 61.00 226 PRO A CA 1
ATOM 1755 C C . PRO A 1 226 ? 10.816 -4.089 -16.482 1.00 61.00 226 PRO A C 1
ATOM 1757 O O . PRO A 1 226 ? 11.982 -4.311 -16.797 1.00 61.00 226 PRO A O 1
ATOM 1760 N N . SER A 1 227 ? 10.042 -4.977 -15.854 1.00 54.84 227 SER A N 1
ATOM 1761 C CA . SER A 1 227 ? 10.397 -6.375 -15.584 1.00 54.84 227 SER A CA 1
ATOM 1762 C C . SER A 1 227 ? 11.241 -6.952 -16.736 1.00 54.84 227 SER A C 1
ATOM 1764 O O . SER A 1 227 ? 10.721 -7.162 -17.833 1.00 54.84 227 SER A O 1
ATOM 1766 N N . GLY A 1 228 ? 12.563 -7.058 -16.532 1.00 47.00 228 GLY A N 1
ATOM 1767 C CA . GLY A 1 228 ? 13.513 -7.232 -17.641 1.00 47.00 228 GLY A CA 1
ATOM 1768 C C . GLY A 1 228 ? 15.010 -7.076 -17.336 1.00 47.00 228 GLY A C 1
ATOM 1769 O O . GLY A 1 228 ? 15.818 -7.301 -18.230 1.00 47.00 228 GLY A O 1
ATOM 1770 N N . SER A 1 229 ? 15.430 -6.752 -16.110 1.00 46.31 229 SER A N 1
ATOM 1771 C CA . SER A 1 229 ? 16.856 -6.762 -15.751 1.00 46.31 229 SER A CA 1
ATOM 1772 C C . SER A 1 229 ? 17.088 -7.503 -14.435 1.00 46.31 229 SER A C 1
ATOM 1774 O O . SER A 1 229 ? 16.571 -7.091 -13.398 1.00 46.31 229 SER A O 1
ATOM 1776 N N . ALA A 1 230 ? 17.901 -8.561 -14.529 1.00 43.12 230 ALA A N 1
ATOM 1777 C CA . ALA A 1 230 ? 18.327 -9.520 -13.505 1.00 43.12 230 ALA A CA 1
ATOM 1778 C C . ALA A 1 230 ? 17.322 -10.639 -13.152 1.00 43.12 230 ALA A C 1
ATOM 1780 O O . ALA A 1 230 ? 16.615 -10.588 -12.151 1.00 43.12 230 ALA A O 1
ATOM 1781 N N . GLY A 1 231 ? 17.351 -11.702 -13.967 1.00 48.12 231 GLY A N 1
ATOM 1782 C CA . GLY A 1 231 ? 16.850 -13.034 -13.616 1.00 48.12 231 GLY A CA 1
ATOM 1783 C C . GLY A 1 231 ? 15.530 -13.399 -14.288 1.00 48.12 231 GLY A C 1
ATOM 1784 O O . GLY A 1 231 ? 14.539 -12.734 -14.037 1.00 48.12 231 GLY A O 1
ATOM 1785 N N . ARG A 1 232 ? 15.569 -14.442 -15.136 1.00 53.69 232 ARG A N 1
ATOM 1786 C CA . ARG A 1 232 ? 14.550 -15.438 -15.571 1.00 53.69 232 ARG A CA 1
ATOM 1787 C C . ARG A 1 232 ? 13.026 -15.145 -15.443 1.00 53.69 232 ARG A C 1
ATOM 1789 O O . ARG A 1 232 ? 12.245 -16.087 -15.488 1.00 53.69 232 ARG A O 1
ATOM 1796 N N . ARG A 1 233 ? 12.575 -13.900 -15.286 1.00 58.88 233 ARG A N 1
ATOM 1797 C CA . ARG A 1 233 ? 11.167 -13.486 -15.194 1.00 58.88 233 ARG A CA 1
ATOM 1798 C C . ARG A 1 233 ? 10.680 -13.046 -16.566 1.00 58.88 233 ARG A C 1
ATOM 1800 O O . ARG A 1 233 ? 11.405 -12.388 -17.315 1.00 58.88 233 ARG A O 1
ATOM 1807 N N . LYS A 1 234 ? 9.455 -13.440 -16.906 1.00 60.34 234 LYS A N 1
ATOM 1808 C CA . LYS A 1 234 ? 8.838 -13.122 -18.196 1.00 60.34 234 LYS A CA 1
ATOM 1809 C C . LYS A 1 234 ? 8.679 -11.602 -18.295 1.00 60.34 234 LYS A C 1
ATOM 1811 O O . LYS A 1 234 ? 8.185 -10.965 -17.365 1.00 60.34 234 LYS A O 1
ATOM 1816 N N . LYS A 1 235 ? 9.094 -11.016 -19.422 1.00 59.59 235 LYS A N 1
ATOM 1817 C CA . LYS A 1 235 ? 8.901 -9.588 -19.712 1.00 59.59 235 LYS A CA 1
ATOM 1818 C C . LYS A 1 235 ? 7.434 -9.216 -19.460 1.00 59.59 235 LYS A C 1
ATOM 1820 O O . LYS A 1 235 ? 6.544 -9.812 -20.061 1.00 59.59 235 LYS A O 1
ATOM 1825 N N . GLY A 1 236 ? 7.198 -8.255 -18.567 1.00 66.06 236 GLY A N 1
ATOM 1826 C CA . GLY A 1 236 ? 5.850 -7.810 -18.185 1.00 66.06 236 GLY A CA 1
ATOM 1827 C C . GLY A 1 236 ? 5.243 -8.484 -16.947 1.00 66.06 236 GLY A C 1
ATOM 1828 O O . GLY A 1 236 ? 4.105 -8.182 -16.605 1.00 66.06 236 GLY A O 1
ATOM 1829 N N . GLU A 1 237 ? 5.971 -9.355 -16.244 1.00 82.06 237 GLU A N 1
ATOM 1830 C CA . GLU A 1 237 ? 5.502 -9.904 -14.967 1.00 82.06 237 GLU A CA 1
ATOM 1831 C C . GLU A 1 237 ? 5.531 -8.836 -13.860 1.00 82.06 237 GLU A C 1
ATOM 1833 O O . GLU A 1 237 ? 6.572 -8.222 -13.599 1.00 82.06 237 GLU A O 1
ATOM 1838 N N . ALA A 1 238 ? 4.381 -8.613 -13.218 1.00 89.81 238 ALA A N 1
ATOM 1839 C CA . ALA A 1 238 ? 4.232 -7.666 -12.120 1.00 89.81 238 ALA A CA 1
ATOM 1840 C C . ALA A 1 238 ? 4.980 -8.151 -10.867 1.00 89.81 238 ALA A C 1
ATOM 1842 O O . ALA A 1 238 ? 4.881 -9.316 -10.480 1.00 89.81 238 ALA A O 1
ATOM 1843 N N . LYS A 1 239 ? 5.708 -7.249 -10.203 1.00 92.56 239 LYS A N 1
ATOM 1844 C CA . LYS A 1 239 ? 6.509 -7.598 -9.018 1.00 92.56 239 LYS A CA 1
ATOM 1845 C C . LYS A 1 239 ? 5.644 -7.633 -7.769 1.00 92.56 239 LYS A C 1
ATOM 1847 O O . LYS A 1 239 ? 4.855 -6.719 -7.553 1.00 92.56 239 LYS A O 1
ATOM 1852 N N . LEU A 1 240 ? 5.828 -8.635 -6.918 1.00 95.62 240 LEU A N 1
ATOM 1853 C CA . LEU A 1 240 ? 5.193 -8.665 -5.601 1.00 95.62 240 LEU A CA 1
ATOM 1854 C C . LEU A 1 240 ? 5.765 -7.550 -4.721 1.00 95.62 240 LEU A C 1
ATOM 1856 O O . LEU A 1 240 ? 6.971 -7.301 -4.709 1.00 95.62 240 LEU A O 1
ATOM 1860 N N . CYS A 1 241 ? 4.901 -6.879 -3.971 1.00 97.50 241 CYS A N 1
ATOM 1861 C CA . CYS A 1 241 ? 5.288 -5.831 -3.045 1.00 97.50 241 CYS A CA 1
ATOM 1862 C C . CYS A 1 241 ? 4.606 -5.984 -1.689 1.00 97.50 241 CYS A C 1
ATOM 1864 O O . CYS A 1 241 ? 3.432 -6.351 -1.600 1.00 97.50 241 CYS A O 1
ATOM 1866 N N . ARG A 1 242 ? 5.337 -5.585 -0.648 1.00 98.00 242 ARG A N 1
ATOM 1867 C CA . ARG A 1 242 ? 4.788 -5.213 0.654 1.00 98.00 242 ARG A CA 1
ATOM 1868 C C . ARG A 1 242 ? 4.775 -3.689 0.729 1.00 98.00 242 ARG A C 1
ATOM 1870 O O . ARG A 1 242 ? 5.830 -3.053 0.693 1.00 98.00 242 ARG A O 1
ATOM 1877 N N . CYS A 1 243 ? 3.582 -3.112 0.774 1.00 98.19 243 CYS A N 1
ATOM 1878 C CA . CYS A 1 243 ? 3.338 -1.676 0.711 1.00 98.19 243 CYS A CA 1
ATOM 1879 C C . CYS A 1 243 ? 2.672 -1.206 2.004 1.00 98.19 243 CYS A C 1
ATOM 1881 O O . CYS A 1 243 ? 1.562 -1.624 2.321 1.00 98.19 243 CYS A O 1
ATOM 1883 N N . VAL A 1 244 ? 3.328 -0.317 2.746 1.00 98.12 244 VAL A N 1
ATOM 1884 C CA . VAL A 1 244 ? 2.713 0.369 3.884 1.00 98.12 244 VAL A CA 1
ATOM 1885 C C . VAL A 1 244 ? 2.127 1.679 3.379 1.00 98.12 244 VAL A C 1
ATOM 1887 O O . VAL A 1 244 ? 2.847 2.517 2.835 1.00 98.12 244 VAL A O 1
ATOM 1890 N N . CYS A 1 245 ? 0.821 1.869 3.533 1.00 97.62 245 CYS A N 1
ATOM 1891 C CA . CYS A 1 245 ? 0.106 2.990 2.936 1.00 97.62 245 CYS A CA 1
ATOM 1892 C C . CYS A 1 245 ? -1.067 3.486 3.786 1.00 97.62 245 CYS A C 1
ATOM 1894 O O . CYS A 1 245 ? -1.543 2.814 4.699 1.00 97.62 245 CYS A O 1
ATOM 1896 N N . ARG A 1 246 ? -1.545 4.687 3.468 1.00 96.38 246 ARG A N 1
ATOM 1897 C CA . ARG A 1 246 ? -2.816 5.240 3.943 1.00 96.38 246 ARG A CA 1
ATOM 1898 C C . ARG A 1 246 ? -3.756 5.401 2.760 1.00 96.38 246 ARG A C 1
ATOM 1900 O O . ARG A 1 246 ? -3.321 5.727 1.656 1.00 96.38 246 ARG A O 1
ATOM 1907 N N . LEU A 1 247 ? -5.050 5.201 2.985 1.00 95.50 247 LEU A N 1
ATOM 1908 C CA . LEU A 1 247 ? -6.049 5.421 1.946 1.00 95.50 247 LEU A CA 1
ATOM 1909 C C . LEU A 1 247 ? -6.550 6.868 2.012 1.00 95.50 247 LEU A C 1
ATOM 1911 O O . LEU A 1 247 ? -7.057 7.307 3.044 1.00 95.50 247 LEU A O 1
ATOM 1915 N N . LYS A 1 248 ? -6.426 7.611 0.912 1.00 94.19 248 LYS A N 1
ATOM 1916 C CA . LYS A 1 248 ? -6.930 8.984 0.783 1.00 94.19 248 LYS A CA 1
ATOM 1917 C C . LYS A 1 248 ? -8.003 9.047 -0.294 1.00 94.19 248 LYS A C 1
ATOM 1919 O O . LYS A 1 248 ? -7.897 8.389 -1.325 1.00 94.19 248 LYS A O 1
ATOM 1924 N N . LYS A 1 249 ? -9.047 9.846 -0.060 1.00 93.12 249 LYS A N 1
ATOM 1925 C CA . LYS A 1 249 ? -10.054 10.127 -1.091 1.00 93.12 249 LYS A CA 1
ATOM 1926 C C . LYS A 1 249 ? -9.393 10.923 -2.212 1.00 93.12 249 LYS A C 1
ATOM 1928 O O . LYS A 1 249 ? -8.802 11.967 -1.945 1.00 93.12 249 LYS A O 1
ATOM 1933 N N . ASP A 1 250 ? -9.526 10.452 -3.443 1.00 92.62 250 ASP A N 1
ATOM 1934 C CA . ASP A 1 250 ? -9.024 11.140 -4.628 1.00 92.62 250 ASP A CA 1
ATOM 1935 C C . ASP A 1 250 ? -10.098 11.114 -5.713 1.00 92.62 250 ASP A C 1
ATOM 1937 O O . ASP A 1 250 ? -10.413 10.065 -6.267 1.00 92.62 250 ASP A O 1
ATOM 1941 N N . LYS A 1 251 ? -10.662 12.287 -6.018 1.00 90.81 251 LYS A N 1
ATOM 1942 C CA . LYS A 1 251 ? -11.702 12.438 -7.047 1.00 90.81 251 LYS A CA 1
ATOM 1943 C C . LYS A 1 251 ? -11.179 12.159 -8.458 1.00 90.81 251 LYS A C 1
ATOM 1945 O O . LYS A 1 251 ? -11.982 11.947 -9.355 1.00 90.81 251 LYS A O 1
ATOM 1950 N N . LYS A 1 252 ? -9.858 12.216 -8.660 1.00 89.44 252 LYS A N 1
ATOM 1951 C CA . LYS A 1 252 ? -9.217 11.937 -9.950 1.00 89.44 252 LYS A CA 1
ATOM 1952 C C . LYS A 1 252 ? -8.946 10.448 -10.148 1.00 89.44 252 LYS A C 1
ATOM 1954 O O . LYS A 1 252 ? -8.744 10.027 -11.280 1.00 89.44 252 LYS A O 1
ATOM 1959 N N . ALA A 1 253 ? -8.905 9.666 -9.070 1.00 88.19 253 ALA A N 1
ATOM 1960 C CA . ALA A 1 253 ? -8.726 8.227 -9.160 1.00 88.19 253 ALA A CA 1
ATOM 1961 C C . ALA A 1 253 ? -10.042 7.561 -9.578 1.00 88.19 253 ALA A C 1
ATOM 1963 O O . ALA A 1 253 ? -11.098 7.881 -9.036 1.00 88.19 253 ALA A O 1
ATOM 1964 N N . GLU A 1 254 ? -9.975 6.582 -10.479 1.00 87.75 254 GLU A N 1
ATOM 1965 C CA . GLU A 1 254 ? -11.151 5.843 -10.971 1.00 87.75 254 GLU A CA 1
ATOM 1966 C C . GLU A 1 254 ? -11.923 5.144 -9.840 1.00 87.75 254 GLU A C 1
ATOM 1968 O O . GLU A 1 254 ? -13.148 5.070 -9.858 1.00 87.75 254 GLU A O 1
ATOM 1973 N N . LEU A 1 255 ? -11.211 4.688 -8.806 1.00 88.38 255 LEU A N 1
ATOM 1974 C CA . LEU A 1 255 ? -11.797 4.075 -7.610 1.00 88.38 255 LEU A CA 1
ATOM 1975 C C . LEU A 1 255 ? -12.327 5.096 -6.588 1.00 88.38 255 LEU A C 1
ATOM 1977 O O . LEU A 1 255 ? -12.867 4.697 -5.557 1.00 88.38 255 LEU A O 1
ATOM 1981 N N . GLY A 1 256 ? -12.121 6.399 -6.802 1.00 92.00 256 GLY A N 1
ATOM 1982 C CA . GLY A 1 256 ? -12.385 7.456 -5.815 1.00 92.00 256 GLY A CA 1
ATOM 1983 C C . GLY A 1 256 ? -11.414 7.467 -4.623 1.00 92.00 256 GLY A C 1
ATOM 1984 O O . GLY A 1 256 ? -11.544 8.291 -3.711 1.00 92.00 256 GLY A O 1
ATOM 1985 N N . TRP A 1 257 ? -10.439 6.558 -4.622 1.00 93.94 257 TRP A N 1
ATOM 1986 C CA . TRP A 1 257 ? -9.428 6.383 -3.586 1.00 93.94 257 TRP A CA 1
ATOM 1987 C C . TRP A 1 257 ? -8.047 6.242 -4.218 1.00 93.94 257 TRP A C 1
ATOM 1989 O O . TRP A 1 257 ? -7.892 5.574 -5.240 1.00 93.94 257 TRP A O 1
ATOM 1999 N N . ALA A 1 258 ? -7.046 6.827 -3.569 1.00 95.44 258 ALA A N 1
ATOM 2000 C CA . ALA A 1 258 ? -5.640 6.677 -3.909 1.00 95.44 258 ALA A CA 1
ATOM 2001 C C . ALA A 1 258 ? -4.838 6.278 -2.666 1.00 95.44 258 ALA A C 1
ATOM 2003 O O . ALA A 1 258 ? -5.178 6.641 -1.534 1.00 95.44 258 ALA A O 1
ATOM 2004 N N . LEU A 1 259 ? -3.762 5.526 -2.884 1.00 97.25 259 LEU A N 1
ATOM 2005 C CA . LEU A 1 259 ? -2.860 5.104 -1.822 1.00 97.25 259 LEU A CA 1
ATOM 2006 C C . LEU A 1 259 ? -1.781 6.171 -1.621 1.00 97.25 259 LEU A C 1
ATOM 2008 O O . LEU A 1 259 ? -0.976 6.450 -2.509 1.00 97.25 259 LEU A O 1
ATOM 2012 N N . GLU A 1 260 ? -1.722 6.745 -0.429 1.00 97.12 260 GLU A N 1
ATOM 2013 C CA . GLU A 1 260 ? -0.534 7.449 0.040 1.00 97.12 260 GLU A CA 1
ATOM 2014 C C . GLU A 1 260 ? 0.463 6.408 0.544 1.00 97.12 260 GLU A C 1
ATOM 2016 O O . GLU A 1 260 ? 0.280 5.819 1.609 1.00 97.12 260 GLU A O 1
ATOM 2021 N N . VAL A 1 261 ? 1.495 6.139 -0.250 1.00 97.88 261 VAL A N 1
ATOM 2022 C CA . VAL A 1 261 ? 2.512 5.132 0.053 1.00 97.88 261 VAL A CA 1
ATOM 2023 C C . VAL A 1 261 ? 3.519 5.738 1.026 1.00 97.88 261 VAL A C 1
ATOM 2025 O O . VAL A 1 261 ? 4.155 6.744 0.721 1.00 97.88 261 VAL A O 1
ATOM 2028 N N . LEU A 1 262 ? 3.667 5.111 2.192 1.00 96.75 262 LEU A N 1
ATOM 2029 C CA . LEU A 1 262 ? 4.631 5.491 3.225 1.00 96.75 262 LEU A CA 1
ATOM 2030 C C . LEU A 1 262 ? 5.968 4.784 2.990 1.00 96.75 262 LEU A C 1
ATOM 2032 O O . LEU A 1 262 ? 7.020 5.420 2.966 1.00 96.75 262 LEU A O 1
ATOM 2036 N N . THR A 1 263 ? 5.922 3.468 2.777 1.00 97.00 263 THR A N 1
ATOM 2037 C CA . THR A 1 263 ? 7.075 2.640 2.405 1.00 97.00 263 THR A CA 1
ATOM 2038 C C . THR A 1 263 ? 6.623 1.514 1.482 1.00 97.00 263 THR A C 1
ATOM 2040 O O . THR A 1 263 ? 5.481 1.060 1.536 1.00 97.00 263 THR A O 1
ATOM 2043 N N . ILE A 1 264 ? 7.512 1.056 0.606 1.00 97.88 264 ILE A N 1
ATOM 2044 C CA . ILE A 1 264 ? 7.242 -0.065 -0.294 1.00 97.88 264 ILE A CA 1
ATOM 2045 C C . ILE A 1 264 ? 8.535 -0.820 -0.555 1.00 97.88 264 ILE A C 1
ATOM 2047 O O . ILE A 1 264 ? 9.579 -0.199 -0.748 1.00 97.88 264 ILE A O 1
ATOM 2051 N N . ARG A 1 265 ? 8.463 -2.150 -0.582 1.00 97.06 265 ARG A N 1
ATOM 2052 C CA . ARG A 1 265 ? 9.584 -3.019 -0.950 1.00 97.06 265 ARG A CA 1
ATOM 2053 C C . ARG A 1 265 ? 9.113 -4.265 -1.681 1.00 97.06 265 ARG A C 1
ATOM 2055 O O . ARG A 1 265 ? 7.955 -4.663 -1.543 1.00 97.06 265 ARG A O 1
ATOM 2062 N N . GLU A 1 266 ? 10.019 -4.877 -2.437 1.00 96.31 266 GLU A N 1
ATOM 2063 C CA . GLU A 1 266 ? 9.785 -6.198 -3.021 1.00 96.31 266 GLU A CA 1
ATOM 2064 C C . GLU A 1 266 ? 9.633 -7.246 -1.904 1.00 96.31 266 GLU A C 1
ATOM 2066 O O . GLU A 1 266 ? 10.195 -7.116 -0.808 1.00 96.31 266 GLU A O 1
ATOM 2071 N N . THR A 1 267 ? 8.799 -8.242 -2.171 1.00 96.12 267 THR A N 1
ATOM 2072 C CA . THR A 1 267 ? 8.521 -9.381 -1.291 1.00 96.12 267 THR A CA 1
ATOM 2073 C C . THR A 1 267 ? 8.362 -10.635 -2.150 1.00 96.12 267 THR A C 1
ATOM 2075 O O . THR A 1 267 ? 8.342 -10.552 -3.380 1.00 96.12 267 THR A O 1
ATOM 2078 N N . ASP A 1 268 ? 8.255 -11.790 -1.513 1.00 94.88 268 ASP A N 1
ATOM 2079 C CA . ASP A 1 268 ? 8.042 -13.081 -2.150 1.00 94.88 268 ASP A CA 1
ATOM 2080 C C . ASP A 1 268 ? 6.817 -13.791 -1.557 1.00 94.88 268 ASP A C 1
ATOM 2082 O O . ASP A 1 268 ? 6.164 -13.318 -0.623 1.00 94.88 268 ASP A O 1
ATOM 2086 N N . TRP A 1 269 ? 6.468 -14.936 -2.140 1.00 93.56 269 TRP A N 1
ATOM 2087 C CA . TRP A 1 269 ? 5.360 -15.748 -1.645 1.00 93.56 269 TRP A CA 1
ATOM 2088 C C . TRP A 1 269 ? 5.639 -16.370 -0.273 1.00 93.56 269 TRP A C 1
ATOM 2090 O O . TRP A 1 269 ? 4.690 -16.635 0.458 1.00 93.56 269 TRP A O 1
ATOM 2100 N N . GLU A 1 270 ? 6.904 -16.582 0.099 1.00 94.56 270 GLU A N 1
ATOM 2101 C CA . GLU A 1 270 ? 7.256 -17.147 1.404 1.00 94.56 270 GLU A CA 1
ATOM 2102 C C . GLU A 1 270 ? 6.864 -16.185 2.531 1.00 94.56 270 GLU A C 1
ATOM 2104 O O . GLU A 1 270 ? 6.162 -16.575 3.467 1.00 94.56 270 GLU A O 1
ATOM 2109 N N . GLU A 1 271 ? 7.225 -14.907 2.405 1.00 95.06 271 GLU A N 1
ATOM 2110 C CA . GLU A 1 271 ? 6.831 -13.871 3.355 1.00 95.06 271 GLU A CA 1
ATOM 2111 C C . GLU A 1 271 ? 5.308 -13.674 3.391 1.00 95.06 271 GLU A C 1
ATOM 2113 O O . GLU A 1 271 ? 4.729 -13.518 4.474 1.00 95.06 271 GLU A O 1
ATOM 2118 N N . ILE A 1 272 ? 4.648 -13.689 2.229 1.00 94.94 272 ILE A N 1
ATOM 2119 C CA . ILE A 1 272 ? 3.188 -13.556 2.138 1.00 94.94 272 ILE A CA 1
ATOM 2120 C C . ILE A 1 272 ? 2.502 -14.688 2.908 1.00 94.94 272 ILE A C 1
ATOM 2122 O O . ILE A 1 272 ? 1.638 -14.416 3.743 1.00 94.94 272 ILE A O 1
ATOM 2126 N N . GLU A 1 273 ? 2.896 -15.942 2.679 1.00 93.62 273 GLU A N 1
ATOM 2127 C CA . GLU A 1 273 ? 2.292 -17.101 3.344 1.00 93.62 273 GLU A CA 1
ATOM 2128 C C . GLU A 1 273 ? 2.616 -17.140 4.845 1.00 93.62 273 GLU A C 1
ATOM 2130 O O . GLU A 1 273 ? 1.744 -17.457 5.657 1.00 93.62 273 GLU A O 1
ATOM 2135 N N . LEU A 1 274 ? 3.829 -16.746 5.253 1.00 94.31 274 LEU A N 1
ATOM 2136 C CA . LEU A 1 274 ? 4.190 -16.617 6.669 1.00 94.31 274 LEU A CA 1
ATOM 2137 C C . LEU A 1 274 ? 3.315 -15.568 7.370 1.00 94.31 274 LEU A C 1
ATOM 2139 O O . LEU A 1 274 ? 2.777 -15.812 8.454 1.00 94.31 274 LEU A O 1
ATOM 2143 N N . THR A 1 275 ? 3.147 -14.406 6.739 1.00 94.69 275 THR A N 1
ATOM 2144 C CA . THR A 1 275 ? 2.336 -13.315 7.286 1.00 94.69 275 THR A CA 1
ATOM 2145 C C . THR A 1 275 ? 0.865 -13.709 7.323 1.00 94.69 275 THR A C 1
ATOM 2147 O O . THR A 1 275 ? 0.176 -13.450 8.310 1.00 94.69 275 THR A O 1
ATOM 2150 N N . LYS A 1 276 ? 0.379 -14.392 6.283 1.00 93.12 276 LYS A N 1
ATOM 2151 C CA . LYS A 1 276 ? -0.975 -14.941 6.230 1.00 93.12 276 LYS A CA 1
ATOM 2152 C C . LYS A 1 276 ? -1.229 -15.890 7.395 1.00 93.12 276 LYS A C 1
ATOM 2154 O O . LYS A 1 276 ? -2.202 -15.677 8.116 1.00 93.12 276 LYS A O 1
ATOM 2159 N N . ARG A 1 277 ? -0.340 -16.858 7.631 1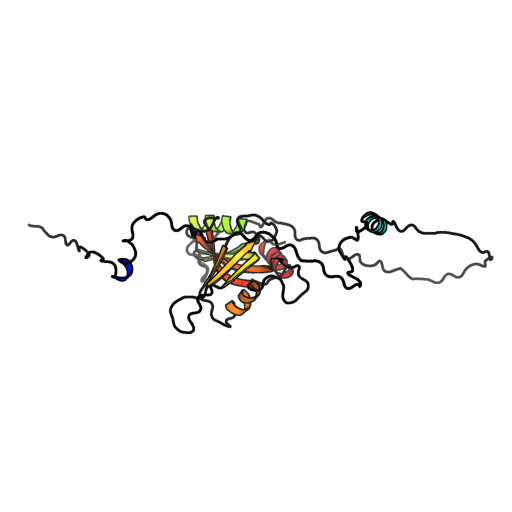.00 92.44 277 ARG A N 1
ATOM 2160 C CA . ARG A 1 277 ? -0.403 -17.787 8.771 1.00 92.44 277 ARG A CA 1
ATOM 2161 C C . ARG A 1 277 ? -0.482 -17.048 10.105 1.00 92.44 277 ARG A C 1
ATOM 2163 O O . ARG A 1 277 ? -1.374 -17.314 10.909 1.00 92.44 277 ARG A O 1
ATOM 2170 N N . ALA A 1 278 ? 0.379 -16.052 10.312 1.00 92.00 278 ALA A N 1
ATOM 2171 C CA . ALA A 1 278 ? 0.389 -15.264 11.545 1.00 92.00 278 ALA A CA 1
ATOM 2172 C C . ALA A 1 278 ? -0.906 -14.454 11.759 1.00 92.00 278 ALA A C 1
ATOM 2174 O O . ALA A 1 278 ? -1.422 -14.381 12.874 1.00 92.00 278 ALA A O 1
ATOM 2175 N N . VAL A 1 279 ? -1.446 -13.848 10.698 1.00 90.44 279 VAL A N 1
ATOM 2176 C CA . VAL A 1 279 ? -2.629 -12.975 10.772 1.00 90.44 279 VAL A CA 1
ATOM 2177 C C . VAL A 1 279 ? -3.935 -13.769 10.829 1.00 90.44 279 VAL A C 1
ATOM 2179 O O . VAL A 1 279 ? -4.870 -13.354 11.516 1.00 90.44 279 VAL A O 1
ATOM 2182 N N . CYS A 1 280 ? -4.011 -14.890 10.112 1.00 86.25 280 CYS A N 1
ATOM 2183 C CA . CYS A 1 280 ? -5.226 -15.694 9.975 1.00 86.25 280 CYS A CA 1
ATOM 2184 C C . CYS A 1 280 ? -5.310 -16.841 10.990 1.00 86.25 280 CYS A C 1
ATOM 2186 O O . CYS A 1 280 ? -6.395 -17.389 11.158 1.00 86.25 280 CYS A O 1
ATOM 2188 N N . ARG A 1 281 ? -4.217 -17.131 11.717 1.00 78.06 281 ARG A N 1
ATOM 2189 C CA . ARG A 1 281 ? -4.085 -18.267 12.648 1.00 78.06 281 ARG A CA 1
ATOM 2190 C C . ARG A 1 281 ? -4.264 -19.628 11.951 1.00 78.06 281 ARG A C 1
ATOM 2192 O O . ARG A 1 281 ? -4.951 -20.493 12.489 1.00 78.06 281 ARG A O 1
ATOM 2199 N N . GLU A 1 282 ? -3.659 -19.780 10.769 1.00 57.53 282 GLU A N 1
ATOM 2200 C CA . GLU A 1 282 ? -3.637 -21.018 9.956 1.00 57.53 282 GLU A CA 1
ATOM 2201 C C . GLU A 1 282 ? -2.299 -21.758 10.039 1.00 57.53 282 GLU A C 1
ATOM 2203 O O . GLU A 1 282 ? -1.250 -21.105 9.846 1.00 57.53 282 GLU A O 1
#

Mean predicted aligned error: 19.6 Å

pLDDT: mean 72.12, std 21.77, range [32.47, 98.19]

Foldseek 3Di:
DDDDDDDDDDDDDDDDDPVVVPPPDDDDDDDDDDPPPDDDDDDDDDDDDDDDDDPPPPPPPPPVVVVVVVVPDDDDDDDDDDDDDDDDDDDDDDDDDPDPDPCDDDDDPDDDDDFDDDDDQDDPPDPDPPRHSQEEEEEEQFPVVVVVVLVVCVVVVHFYKYWYKWWWQAKDWDPPDPPDDDDAWTKMKTWTAHPHDRDDDTAMEIETRDDPPDPQCVFCVVRHDQPDPDDDDDRRDTFIKTWIWHWDQDPPTPSSIHTHTHGMHTDDVVVVVVVSCVRRVD

Sequence (282 aa):
MAALLDAVVEAPPLVPPSSVIRGMDCGSSDEIFDPNLRGSSPNKSPTSALQNQNVDLLDEDVDWDEVMDNVLEPVAPEDSIISSHKPPAPVPLPATEPLTQTDRPLPRPPQPFVRPKFPDPVRDKSPIAGISHTSILRICFRIGELLNEGKRASLASQDVVFELFARVSYSSRESNTQTTTTTYPRIQHFQFIDLYKDQLPYPTGKLTGWKTDSQTDCQSRVFLSPSGSAGRRKKGEAKLCRCVCRLKKDKKAELGWALEVLTIRETDWEEIELTKRAVCRE

Organism: NCBI:txid438768